Protein AF-A0A661CU39-F1 (afdb_monomer_lite)

Secondary structure (DSSP, 8-state):
-----TTSSHHHHHHHHHHHHHHHHHHHHHHHHHT-----TTTHHHHTSHHHHHHHHHHHHHHHHHHHHHHHHHHHHHHHHHHHHSS--SSTTHHHHHH--HHHHHHHHHTT---THHHHHHHHHHHTTSS---HHHHHHHHHHHHHHHHHHHHHHHHHHHHHHHHHHHHHHHHHHHHHHHTTHHHHH--S-HHHHHHHHHHHHHHHHHHHHHHHHHHHHHHHHHHHHHHHHHHHHHHHHHHHHHHHHHHHHHHT-

Structure (mmCIF, N/CA/C/O backbone):
data_AF-A0A661CU39-F1
#
_entry.id   AF-A0A661CU39-F1
#
loop_
_atom_site.group_PDB
_atom_site.id
_atom_site.type_symbol
_atom_site.label_atom_id
_atom_site.label_alt_id
_atom_site.label_comp_id
_atom_site.label_asym_id
_atom_site.label_entity_id
_atom_site.label_seq_id
_atom_site.pdbx_PDB_ins_code
_atom_site.Cartn_x
_atom_site.Cartn_y
_atom_site.Cartn_z
_atom_site.occupancy
_atom_site.B_iso_or_equiv
_atom_site.auth_seq_id
_atom_site.auth_comp_id
_atom_site.auth_asym_id
_atom_site.auth_atom_id
_atom_site.pdbx_PDB_model_num
ATOM 1 N N . MET A 1 1 ? -2.422 13.779 -34.537 1.00 33.47 1 MET A N 1
ATOM 2 C CA . MET A 1 1 ? -3.445 14.201 -33.539 1.00 33.47 1 MET A CA 1
ATOM 3 C C . MET A 1 1 ? -4.406 13.061 -33.118 1.00 33.47 1 MET A C 1
ATOM 5 O O . MET A 1 1 ? -5.585 13.301 -32.898 1.00 33.47 1 MET A O 1
ATOM 9 N N . ARG A 1 2 ? -3.918 11.813 -32.963 1.00 32.06 2 ARG A N 1
ATOM 10 C CA . ARG A 1 2 ? -4.679 10.636 -32.459 1.00 32.06 2 ARG A CA 1
ATOM 11 C C . ARG A 1 2 ? -4.130 10.081 -31.127 1.00 32.06 2 ARG A C 1
ATOM 13 O O . ARG A 1 2 ? -4.544 9.019 -30.683 1.00 32.06 2 ARG A O 1
ATOM 20 N N . LEU A 1 3 ? -3.222 10.813 -30.477 1.00 39.47 3 LEU A N 1
ATOM 21 C CA . LEU A 1 3 ? -2.467 10.381 -29.286 1.00 39.47 3 LEU A CA 1
ATOM 22 C C . LEU A 1 3 ? -3.167 10.679 -27.947 1.00 39.47 3 LEU A C 1
ATOM 24 O O . LEU A 1 3 ? -2.580 10.499 -26.888 1.00 39.47 3 LEU A O 1
ATOM 28 N N . LEU A 1 4 ? -4.421 11.132 -27.974 1.00 43.34 4 LEU A N 1
ATOM 29 C CA . LEU A 1 4 ? -5.193 11.502 -26.781 1.00 43.34 4 LEU A CA 1
ATOM 30 C C . LEU A 1 4 ? -6.319 10.509 -26.471 1.00 43.34 4 LEU A C 1
ATOM 32 O O . LEU A 1 4 ? -7.356 10.891 -25.941 1.00 43.34 4 LEU A O 1
ATOM 36 N N . ASN A 1 5 ? -6.131 9.220 -26.756 1.00 42.03 5 ASN A N 1
ATOM 37 C CA . ASN A 1 5 ? -6.978 8.209 -26.126 1.00 42.03 5 ASN A CA 1
ATOM 38 C C . ASN A 1 5 ? -6.422 7.924 -24.723 1.00 42.03 5 ASN A C 1
ATOM 40 O O . ASN A 1 5 ? -5.664 6.980 -24.510 1.00 42.03 5 ASN A O 1
ATOM 44 N N . GLY A 1 6 ? -6.803 8.770 -23.759 1.00 46.72 6 GLY A N 1
ATOM 45 C CA . GLY A 1 6 ? -6.399 8.746 -22.342 1.00 46.72 6 GLY A CA 1
ATOM 46 C C . GLY A 1 6 ? -6.819 7.505 -21.539 1.00 46.72 6 GLY A C 1
ATOM 47 O O . GLY A 1 6 ? -6.859 7.550 -20.318 1.00 46.72 6 GLY A O 1
ATOM 48 N N . ASN A 1 7 ? -7.123 6.392 -22.208 1.00 47.81 7 ASN A N 1
ATOM 49 C CA . ASN A 1 7 ? -7.563 5.131 -21.609 1.00 47.81 7 ASN A CA 1
ATOM 50 C C . ASN A 1 7 ? -6.479 4.038 -21.595 1.00 47.81 7 ASN A C 1
ATOM 52 O O . ASN A 1 7 ? -6.753 2.913 -21.174 1.00 47.81 7 ASN A O 1
ATOM 56 N N . ILE A 1 8 ? -5.263 4.332 -22.069 1.00 50.84 8 ILE A N 1
ATOM 57 C CA . ILE A 1 8 ? -4.201 3.322 -22.222 1.00 50.84 8 ILE A CA 1
ATOM 58 C C . ILE A 1 8 ? -3.403 3.123 -20.915 1.00 50.84 8 ILE A C 1
ATOM 60 O O . ILE A 1 8 ? -3.030 1.993 -20.614 1.00 50.84 8 ILE A O 1
ATOM 64 N N . SER A 1 9 ? -3.255 4.153 -20.068 1.00 55.50 9 SER A N 1
ATOM 65 C CA . SER A 1 9 ? -2.469 4.070 -18.814 1.00 55.50 9 SER A CA 1
ATOM 66 C C . SER A 1 9 ? -3.215 3.437 -17.625 1.00 55.50 9 SER A C 1
ATOM 68 O O . SER A 1 9 ? -2.613 2.812 -16.758 1.00 55.50 9 SER A O 1
ATOM 70 N N . ILE A 1 10 ? -4.549 3.534 -17.588 1.00 60.31 10 ILE A N 1
ATOM 71 C CA . ILE A 1 10 ? -5.349 3.074 -16.435 1.00 60.31 10 ILE A CA 1
ATOM 72 C C . ILE A 1 10 ? -5.398 1.538 -16.358 1.00 60.31 10 ILE A C 1
ATOM 74 O O . ILE A 1 10 ? -5.469 0.956 -15.278 1.00 60.31 10 ILE A O 1
ATOM 78 N N . ARG A 1 11 ? -5.337 0.860 -17.509 1.00 65.69 11 ARG A N 1
ATOM 79 C CA . ARG A 1 11 ? -5.483 -0.599 -17.621 1.00 65.69 11 ARG A CA 1
ATOM 80 C C . ARG A 1 11 ? -4.445 -1.390 -16.815 1.00 65.69 11 ARG A C 1
ATOM 82 O O . ARG A 1 11 ? -4.872 -2.225 -16.022 1.00 65.69 11 ARG A O 1
ATOM 89 N N . PRO A 1 12 ? -3.128 -1.155 -16.954 1.00 67.38 12 PRO A N 1
ATOM 90 C CA . PRO A 1 12 ? -2.134 -1.905 -16.191 1.00 67.38 12 PRO A CA 1
ATOM 91 C C . PRO A 1 12 ? -2.237 -1.685 -14.678 1.00 67.38 12 PRO A C 1
ATOM 93 O O . PRO A 1 12 ? -2.081 -2.639 -13.917 1.00 67.38 12 PRO A O 1
ATOM 96 N N . LEU A 1 13 ? -2.570 -0.464 -14.243 1.00 69.12 13 LEU A N 1
ATOM 97 C CA . LEU A 1 13 ? -2.786 -0.145 -12.831 1.00 69.12 13 LEU A CA 1
ATOM 98 C C . LEU A 1 13 ? -3.977 -0.927 -12.271 1.00 69.12 13 LEU A C 1
ATOM 100 O O . LEU A 1 13 ? -3.852 -1.617 -11.263 1.00 69.12 13 LEU A O 1
ATOM 104 N N . VAL A 1 14 ? -5.117 -0.868 -12.966 1.00 77.00 14 VAL A N 1
ATOM 105 C CA . VAL A 1 14 ? -6.330 -1.595 -12.578 1.00 77.00 14 VAL A CA 1
ATOM 106 C C . VAL A 1 14 ? -6.061 -3.095 -12.543 1.00 77.00 14 VAL A C 1
ATOM 108 O O . VAL A 1 14 ? -6.469 -3.756 -11.595 1.00 77.00 14 VAL A O 1
ATOM 111 N N . VAL A 1 15 ? -5.320 -3.638 -13.512 1.00 80.31 15 VAL A N 1
ATOM 112 C CA . VAL A 1 15 ? -4.937 -5.056 -13.515 1.00 80.31 15 VAL A CA 1
ATOM 113 C C . VAL A 1 15 ? -4.050 -5.394 -12.316 1.00 80.31 15 VAL A C 1
ATOM 115 O O . VAL A 1 15 ? -4.325 -6.380 -11.640 1.00 80.31 15 VAL A O 1
ATOM 118 N N . ALA A 1 16 ? -3.035 -4.584 -12.003 1.00 79.19 16 ALA A N 1
ATOM 119 C CA . ALA A 1 16 ? -2.165 -4.812 -10.849 1.00 79.19 16 ALA A CA 1
ATOM 120 C C . ALA A 1 16 ? -2.938 -4.755 -9.521 1.00 79.19 16 ALA A C 1
ATOM 122 O O . ALA A 1 16 ? -2.742 -5.605 -8.651 1.00 79.19 16 ALA A O 1
ATOM 123 N N . THR A 1 17 ? -3.854 -3.796 -9.373 1.00 82.06 17 THR A N 1
ATOM 124 C CA . THR A 1 17 ? -4.712 -3.674 -8.188 1.00 82.06 17 THR A CA 1
ATOM 125 C C . THR A 1 17 ? -5.702 -4.833 -8.084 1.00 82.06 17 THR A C 1
ATOM 127 O O . THR A 1 17 ? -5.830 -5.425 -7.015 1.00 82.06 17 THR A O 1
ATOM 130 N N . LEU A 1 18 ? -6.367 -5.215 -9.178 1.00 86.75 18 LEU A N 1
ATOM 131 C CA . LEU A 1 18 ? -7.280 -6.362 -9.199 1.00 86.75 18 LEU A CA 1
ATOM 132 C C . LEU A 1 18 ? -6.551 -7.669 -8.889 1.00 86.75 18 LEU A C 1
ATOM 134 O O . LEU A 1 18 ? -7.069 -8.498 -8.144 1.00 86.75 18 LEU A O 1
ATOM 138 N N . LEU A 1 19 ? -5.339 -7.843 -9.417 1.00 86.50 19 LEU A N 1
ATOM 139 C CA . LEU A 1 19 ? -4.514 -9.015 -9.149 1.00 86.50 19 LEU A CA 1
ATOM 140 C C . LEU A 1 19 ? -4.081 -9.046 -7.678 1.00 86.50 19 LEU A C 1
ATOM 142 O O . LEU A 1 19 ? -4.172 -10.096 -7.049 1.00 86.50 19 LEU A O 1
ATOM 146 N N . ALA A 1 20 ? -3.710 -7.901 -7.097 1.00 86.06 20 ALA A N 1
ATOM 147 C CA . ALA A 1 20 ? -3.441 -7.797 -5.663 1.00 86.06 20 ALA A CA 1
ATOM 148 C C . ALA A 1 20 ? -4.671 -8.162 -4.818 1.00 86.06 20 ALA A C 1
ATOM 150 O O . ALA A 1 20 ? -4.545 -8.949 -3.885 1.00 86.06 20 ALA A O 1
ATOM 151 N N . ILE A 1 21 ? -5.866 -7.682 -5.176 1.00 88.19 21 ILE A N 1
ATOM 152 C CA . ILE A 1 21 ? -7.120 -8.049 -4.497 1.00 88.19 21 ILE A CA 1
ATOM 153 C C . ILE A 1 21 ? -7.376 -9.556 -4.594 1.00 88.19 21 ILE A C 1
ATOM 155 O O . ILE A 1 21 ? -7.664 -10.200 -3.586 1.00 88.19 21 ILE A O 1
ATOM 159 N N . LEU A 1 22 ? -7.242 -10.136 -5.787 1.00 90.88 22 LEU A N 1
ATOM 160 C CA . LEU A 1 22 ? -7.485 -11.559 -6.021 1.00 90.88 22 LEU A CA 1
ATOM 161 C C . LEU A 1 22 ? -6.502 -12.433 -5.235 1.00 90.88 22 LEU A C 1
ATOM 163 O O . LEU A 1 22 ? -6.909 -13.427 -4.629 1.00 90.88 22 LEU A O 1
ATOM 167 N N . VAL A 1 23 ? -5.224 -12.048 -5.197 1.00 89.25 23 VAL A N 1
ATOM 168 C CA . VAL A 1 23 ? -4.195 -12.738 -4.410 1.00 89.25 23 VAL A CA 1
ATOM 169 C C . VAL A 1 23 ? -4.473 -12.608 -2.917 1.00 89.25 23 VAL A C 1
ATOM 171 O O . VAL A 1 23 ? -4.427 -13.621 -2.223 1.00 89.25 23 VAL A O 1
ATOM 174 N N . THR A 1 24 ? -4.853 -11.427 -2.424 1.00 88.62 24 THR A N 1
ATOM 175 C CA . THR A 1 24 ? -5.253 -11.241 -1.021 1.00 88.62 24 THR A CA 1
ATOM 176 C C . THR A 1 24 ? -6.444 -12.122 -0.650 1.00 88.62 24 THR A C 1
ATOM 178 O O . THR A 1 24 ? -6.407 -12.794 0.377 1.00 88.62 24 THR A O 1
ATOM 181 N N . LEU A 1 25 ? -7.483 -12.173 -1.490 1.00 87.94 25 LEU A N 1
ATOM 182 C CA . LEU A 1 25 ? -8.657 -13.019 -1.256 1.00 87.94 25 LEU A CA 1
ATOM 183 C C . LEU A 1 25 ? -8.295 -14.507 -1.264 1.00 87.94 25 LEU A C 1
ATOM 185 O O . LEU A 1 25 ? -8.735 -15.256 -0.393 1.00 87.94 25 LEU A O 1
ATOM 189 N N . SER A 1 26 ? -7.459 -14.927 -2.214 1.00 86.06 26 SER A N 1
ATOM 190 C CA . SER A 1 26 ? -6.976 -16.308 -2.300 1.00 86.06 26 SER A CA 1
ATOM 191 C C . SER A 1 26 ? -6.155 -16.681 -1.066 1.00 86.06 26 SER A C 1
ATOM 193 O O . SER A 1 26 ? -6.355 -17.749 -0.495 1.00 86.06 26 SER A O 1
ATOM 195 N N . PHE A 1 27 ? -5.277 -15.783 -0.614 1.00 85.12 27 PHE A N 1
ATOM 196 C CA . PHE A 1 27 ? -4.454 -15.959 0.580 1.00 85.12 27 PHE A CA 1
ATOM 197 C C . PHE A 1 27 ? -5.306 -16.037 1.853 1.00 85.12 27 PHE A C 1
ATOM 199 O O . PHE A 1 27 ? -5.099 -16.926 2.675 1.00 85.12 27 PHE A O 1
ATOM 206 N N . TYR A 1 28 ? -6.320 -15.178 1.981 1.00 83.25 28 TYR A N 1
ATOM 207 C CA . TYR A 1 28 ? -7.265 -15.203 3.098 1.00 83.25 28 TYR A CA 1
ATOM 208 C C . TYR A 1 28 ? -8.063 -16.518 3.157 1.00 83.25 28 TYR A C 1
ATOM 210 O O . TYR A 1 28 ? -8.164 -17.139 4.215 1.00 83.25 28 TYR A O 1
ATOM 218 N N . GLN A 1 29 ? -8.570 -17.002 2.017 1.00 84.69 29 GLN A N 1
ATOM 219 C CA . GLN A 1 29 ? -9.268 -18.292 1.948 1.00 84.69 29 GLN A CA 1
ATOM 220 C C . GLN A 1 29 ? -8.345 -19.476 2.250 1.00 84.69 29 GLN A C 1
ATOM 222 O O . GLN A 1 29 ? -8.766 -20.433 2.899 1.00 84.69 29 GLN A O 1
ATOM 227 N N . LEU A 1 30 ? -7.096 -19.422 1.779 1.00 82.56 30 LEU A N 1
ATOM 228 C CA . LEU A 1 30 ? -6.089 -20.448 2.035 1.00 82.56 30 LEU A CA 1
ATOM 229 C C . LEU A 1 30 ? -5.808 -20.557 3.537 1.00 82.56 30 LEU A C 1
ATOM 231 O O . LEU A 1 30 ? -5.888 -21.643 4.103 1.00 82.56 30 LEU A O 1
ATOM 235 N N . ILE A 1 31 ? -5.562 -19.421 4.187 1.00 77.38 31 ILE A N 1
ATOM 236 C CA . ILE A 1 31 ? -5.360 -19.342 5.633 1.00 77.38 31 ILE A CA 1
ATOM 237 C C . ILE A 1 31 ? -6.551 -19.942 6.388 1.00 77.38 31 ILE A C 1
ATOM 239 O O . ILE A 1 31 ? -6.355 -20.786 7.263 1.00 77.38 31 ILE A O 1
ATOM 243 N N . GLY A 1 32 ? -7.778 -19.555 6.020 1.00 74.44 32 GLY A N 1
ATOM 244 C CA . GLY A 1 32 ? -8.989 -20.058 6.668 1.00 74.44 32 GLY A CA 1
ATOM 245 C C . GLY A 1 32 ? -9.194 -21.566 6.486 1.00 74.44 32 GLY A C 1
ATOM 246 O O . GLY A 1 32 ? -9.614 -22.244 7.420 1.00 74.44 32 GLY A O 1
ATOM 247 N N . ARG A 1 33 ? -8.865 -22.112 5.307 1.00 76.06 33 ARG A N 1
ATOM 248 C CA . ARG A 1 33 ? -9.048 -23.540 4.989 1.00 76.06 33 ARG A CA 1
ATOM 249 C C . ARG A 1 33 ? -8.032 -24.460 5.648 1.00 76.06 33 ARG A C 1
ATOM 251 O O . ARG A 1 33 ? -8.396 -25.568 6.020 1.00 76.06 33 ARG A O 1
ATOM 258 N N . TYR A 1 34 ? -6.774 -24.042 5.749 1.00 71.94 34 TYR A N 1
ATOM 259 C CA . TYR A 1 34 ? -5.717 -24.920 6.255 1.00 71.94 34 TYR A CA 1
ATOM 260 C C . TYR A 1 34 ? -5.562 -24.885 7.771 1.00 71.94 34 TYR A C 1
ATOM 262 O O . TYR A 1 34 ? -4.692 -25.579 8.284 1.00 71.94 34 TYR A O 1
ATOM 270 N N . HIS A 1 35 ? -6.367 -24.083 8.482 1.00 62.44 35 HIS A N 1
ATOM 271 C CA . HIS A 1 35 ? -6.263 -23.921 9.936 1.00 62.44 35 HIS A CA 1
ATOM 272 C C . HIS A 1 35 ? -4.811 -23.673 10.402 1.00 62.44 35 HIS A C 1
ATOM 274 O O . HIS A 1 35 ? -4.461 -23.918 11.547 1.00 62.44 35 HIS A O 1
ATOM 280 N N . LEU A 1 36 ? -3.965 -23.124 9.511 1.00 58.88 36 LEU A N 1
ATOM 281 C CA . LEU A 1 36 ? -2.592 -22.685 9.806 1.00 58.88 36 LEU A CA 1
ATOM 282 C C . LEU A 1 36 ? -2.584 -21.532 10.818 1.00 58.88 36 LEU A C 1
ATOM 284 O O . LEU A 1 36 ? -1.536 -21.127 11.310 1.00 58.88 36 LEU A O 1
ATOM 288 N N . TRP A 1 37 ? -3.772 -21.006 11.102 1.00 56.06 37 TRP A N 1
ATOM 289 C CA . TRP A 1 37 ? -4.077 -20.092 12.173 1.00 56.06 37 TRP A CA 1
ATOM 290 C C . TRP A 1 37 ? -4.497 -20.882 13.417 1.00 56.06 37 TRP A C 1
ATOM 292 O O . TRP A 1 37 ? -5.665 -20.865 13.786 1.00 56.06 37 TRP A O 1
ATOM 302 N N . GLU A 1 38 ? -3.571 -21.578 14.077 1.00 55.91 38 GLU A N 1
ATOM 303 C CA . GLU A 1 38 ? -3.742 -21.762 15.521 1.00 55.91 38 GLU A CA 1
ATOM 304 C C . GLU A 1 38 ? -3.504 -20.377 16.130 1.00 55.91 38 GLU A C 1
ATOM 306 O O . GLU A 1 38 ? -2.386 -19.854 16.034 1.00 55.91 38 GLU A O 1
ATOM 311 N N . PRO A 1 39 ? -4.548 -19.704 16.646 1.00 52.88 39 PRO A N 1
ATOM 312 C CA . PRO A 1 39 ? -4.418 -18.342 17.118 1.00 52.88 39 PRO A CA 1
ATOM 313 C C . PRO A 1 39 ? -3.474 -18.337 18.315 1.00 52.88 39 PRO A C 1
ATOM 315 O O . PRO A 1 39 ? -3.833 -18.696 19.435 1.00 52.88 39 PRO A O 1
ATOM 318 N N . SER A 1 40 ? -2.228 -17.933 18.082 1.00 59.19 40 SER A N 1
ATOM 319 C CA . SER A 1 40 ? -1.355 -17.606 19.196 1.00 59.19 40 SER A CA 1
ATOM 320 C C . SER A 1 40 ? -1.981 -16.422 19.957 1.00 59.19 40 SER A C 1
ATOM 322 O O . SER A 1 40 ? -2.500 -15.483 19.335 1.00 59.19 40 SER A O 1
ATOM 324 N N . PRO A 1 41 ? -1.930 -16.439 21.299 1.00 57.22 41 PRO A N 1
ATOM 325 C CA . PRO A 1 41 ? -2.712 -15.552 22.155 1.00 57.22 41 PRO A CA 1
ATOM 326 C C . PRO A 1 41 ? -2.550 -14.032 21.943 1.00 57.22 41 PRO A C 1
ATOM 328 O O . PRO A 1 41 ? -3.470 -13.320 22.342 1.00 57.22 41 PRO A O 1
ATOM 331 N N . PRO A 1 42 ? -1.491 -13.463 21.313 1.00 60.66 42 PRO A N 1
ATOM 332 C CA . PRO A 1 42 ? -1.502 -12.026 21.042 1.00 60.66 42 PRO A CA 1
ATOM 333 C C . PRO A 1 42 ? -2.320 -11.622 19.806 1.00 60.66 42 PRO A C 1
ATOM 335 O O . PRO A 1 42 ? -2.771 -10.483 19.760 1.00 60.66 42 PRO A O 1
ATOM 338 N N . PHE A 1 43 ? -2.528 -12.494 18.810 1.00 67.12 43 PHE A N 1
ATOM 339 C CA . PHE A 1 43 ? -3.159 -12.107 17.533 1.00 67.12 43 PHE A CA 1
ATOM 340 C C . PHE A 1 43 ? -4.667 -12.367 17.474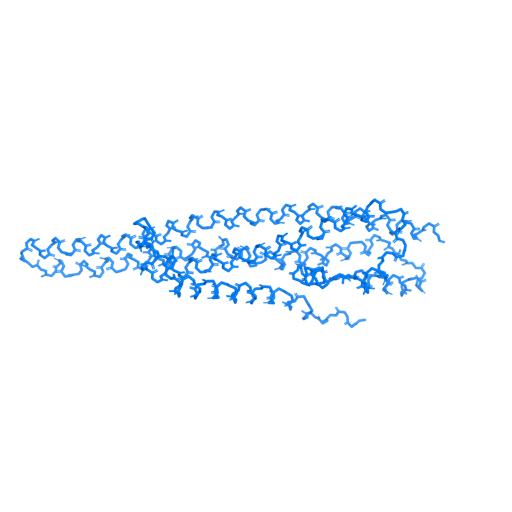 1.00 67.12 43 PHE A C 1
ATOM 342 O O . PHE A 1 43 ? -5.369 -11.710 16.703 1.00 67.12 43 PHE A O 1
ATOM 349 N N . ASP A 1 44 ? -5.169 -13.277 18.309 1.00 71.75 44 ASP A N 1
ATOM 350 C CA . ASP A 1 44 ? -6.586 -13.659 18.340 1.00 71.75 44 ASP A CA 1
ATOM 351 C C . ASP A 1 44 ? -7.498 -12.479 18.702 1.00 71.75 44 ASP A C 1
ATOM 353 O O . ASP A 1 44 ? -8.503 -12.201 18.046 1.00 71.75 44 ASP A O 1
ATOM 357 N N . ARG A 1 45 ? -7.061 -11.690 19.693 1.00 74.62 45 ARG A N 1
ATOM 358 C CA . ARG A 1 45 ? -7.747 -10.472 20.142 1.00 74.62 45 ARG A CA 1
ATOM 359 C C . ARG A 1 45 ? -8.013 -9.516 18.986 1.00 74.62 45 ARG A C 1
ATOM 361 O O . ARG A 1 45 ? -9.119 -9.006 18.846 1.00 74.62 45 ARG A O 1
ATOM 368 N N . TYR A 1 46 ? -7.022 -9.318 18.129 1.00 75.88 46 TYR A N 1
ATOM 369 C CA . TYR A 1 46 ? -7.117 -8.363 17.041 1.00 75.88 46 TYR A CA 1
ATOM 370 C C . TYR A 1 46 ? -7.978 -8.863 15.883 1.00 75.88 46 TYR A C 1
ATOM 372 O O . TYR A 1 46 ? -8.723 -8.086 15.302 1.00 75.88 46 TYR A O 1
ATOM 380 N N . LEU A 1 47 ? -7.908 -10.147 15.543 1.00 72.50 47 LEU A N 1
ATOM 381 C CA . LEU A 1 47 ? -8.597 -10.685 14.364 1.00 72.50 47 LEU A CA 1
ATOM 382 C C . LEU A 1 47 ? -10.019 -11.162 14.638 1.00 72.50 47 LEU A C 1
ATOM 384 O O . LEU A 1 47 ? -10.767 -11.410 13.697 1.00 72.50 47 LEU A O 1
ATOM 388 N N . SER A 1 48 ? -10.418 -11.207 15.907 1.00 75.81 48 SER A N 1
ATOM 389 C CA . SER A 1 48 ? -11.814 -11.395 16.299 1.00 75.81 48 SER A CA 1
ATOM 390 C C . SER A 1 48 ? -12.724 -10.239 15.852 1.00 75.81 48 SER A C 1
ATOM 392 O O . SER A 1 48 ? -13.923 -10.429 15.657 1.00 75.81 48 SER A O 1
ATOM 394 N N . THR A 1 49 ? -12.166 -9.036 15.656 1.00 83.06 49 THR A N 1
ATOM 395 C CA . THR A 1 49 ? -12.942 -7.839 15.309 1.00 83.06 49 T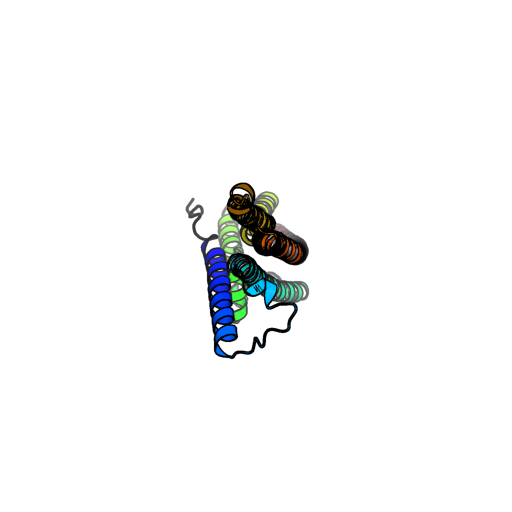HR A CA 1
ATOM 396 C C . THR A 1 49 ? -13.013 -7.653 13.787 1.00 83.06 49 THR A C 1
ATOM 398 O O . THR A 1 49 ? -11.968 -7.520 13.140 1.00 83.06 49 THR A O 1
ATOM 401 N N . PRO A 1 50 ? -14.214 -7.531 13.184 1.00 86.44 50 PRO A N 1
ATOM 402 C CA . PRO A 1 50 ? -14.367 -7.414 11.728 1.00 86.44 50 PRO A CA 1
ATOM 403 C C . PRO A 1 50 ? -13.661 -6.179 11.147 1.00 86.44 50 PRO A C 1
ATOM 405 O O . PRO A 1 50 ? -13.137 -6.220 10.035 1.00 86.44 50 PRO A O 1
ATOM 408 N N . LEU A 1 51 ? -13.592 -5.090 11.916 1.00 87.06 51 LEU A N 1
ATOM 409 C CA . LEU A 1 51 ? -12.937 -3.843 11.518 1.00 87.06 51 LEU A CA 1
ATOM 410 C C . LEU A 1 51 ? -11.408 -4.004 11.437 1.00 87.06 51 LEU A C 1
ATOM 412 O O . LEU A 1 51 ? -10.792 -3.584 10.459 1.00 87.06 51 LEU A O 1
ATOM 416 N N . CYS A 1 52 ? -10.795 -4.696 12.401 1.00 87.38 52 CYS A N 1
ATOM 417 C CA . CYS A 1 52 ? -9.373 -5.044 12.348 1.00 87.38 52 CYS A CA 1
ATOM 418 C C . CYS A 1 52 ? -9.053 -5.962 11.163 1.00 87.38 52 CYS A C 1
ATOM 420 O O . CYS A 1 52 ? -8.063 -5.736 10.468 1.00 87.38 52 CYS A O 1
ATOM 422 N N . VAL A 1 53 ? -9.904 -6.960 10.891 1.00 88.50 53 VAL A N 1
ATOM 423 C CA . VAL A 1 53 ? -9.758 -7.839 9.718 1.00 88.50 53 VAL A CA 1
ATOM 424 C C . VAL A 1 53 ? -9.820 -7.027 8.427 1.00 88.50 53 VAL A C 1
ATOM 426 O O . VAL A 1 53 ? -8.994 -7.227 7.540 1.00 88.50 53 VAL A O 1
ATOM 429 N N . PHE A 1 54 ? -10.744 -6.070 8.327 1.00 90.62 54 PHE A N 1
ATOM 430 C CA . PHE A 1 54 ? -10.833 -5.177 7.173 1.00 90.62 54 PHE A CA 1
ATOM 431 C C . PHE A 1 54 ? -9.559 -4.337 6.984 1.00 90.62 54 PHE A C 1
ATOM 433 O O . PHE A 1 54 ? -9.009 -4.304 5.882 1.00 90.62 54 PHE A O 1
ATOM 440 N N . ILE A 1 55 ? -9.051 -3.711 8.052 1.00 91.38 55 ILE A N 1
ATOM 441 C CA . ILE A 1 55 ? -7.797 -2.936 8.022 1.00 91.38 55 ILE A CA 1
ATOM 442 C C . ILE A 1 55 ? -6.626 -3.831 7.584 1.00 91.38 55 ILE A C 1
ATOM 444 O O . ILE A 1 55 ? -5.815 -3.437 6.742 1.00 91.38 55 ILE A O 1
ATOM 448 N N . PHE A 1 56 ? -6.556 -5.057 8.103 1.00 90.88 56 PHE A N 1
ATOM 449 C CA . PHE A 1 56 ? -5.519 -6.023 7.754 1.00 90.88 56 PHE A CA 1
ATOM 450 C C . PHE A 1 56 ? -5.610 -6.493 6.293 1.00 90.88 56 PHE A C 1
ATOM 452 O O . PHE A 1 56 ? -4.595 -6.580 5.603 1.00 90.88 56 PHE A O 1
ATOM 459 N N . LEU A 1 57 ? -6.817 -6.745 5.780 1.00 90.75 57 LEU A N 1
ATOM 460 C CA . LEU A 1 57 ? -7.037 -7.088 4.373 1.00 90.75 57 LEU A CA 1
ATOM 461 C C . LEU A 1 57 ? -6.647 -5.934 3.446 1.00 90.75 57 LEU A C 1
ATOM 463 O O . LEU A 1 57 ? -5.975 -6.162 2.440 1.00 90.75 57 LEU A O 1
ATOM 467 N N . ALA A 1 58 ? -7.014 -4.700 3.797 1.00 91.81 58 ALA A N 1
ATOM 468 C CA . ALA A 1 58 ? -6.599 -3.513 3.055 1.00 91.81 58 ALA A CA 1
ATOM 469 C C . ALA A 1 58 ? -5.067 -3.397 3.017 1.00 91.81 58 ALA A C 1
ATOM 471 O O . ALA A 1 58 ? -4.486 -3.178 1.952 1.00 91.81 58 ALA A O 1
ATOM 472 N N . PHE A 1 59 ? -4.401 -3.634 4.150 1.00 94.62 59 PHE A N 1
ATOM 473 C CA . PHE A 1 59 ? -2.944 -3.712 4.210 1.00 94.62 59 PHE A CA 1
ATOM 474 C C . PHE A 1 59 ? -2.374 -4.813 3.305 1.00 94.62 59 PHE A C 1
ATOM 476 O O . PHE A 1 59 ? -1.431 -4.543 2.567 1.00 94.62 59 PHE A O 1
ATOM 483 N N . LEU A 1 60 ? -2.943 -6.023 3.293 1.00 93.06 60 LEU A N 1
ATOM 484 C CA . LEU A 1 60 ? -2.470 -7.106 2.422 1.00 93.06 60 LEU A CA 1
ATOM 485 C C . LEU A 1 60 ? -2.591 -6.760 0.933 1.00 93.06 60 LEU A C 1
ATOM 487 O O . LEU A 1 60 ? -1.673 -7.046 0.167 1.00 93.06 60 LEU A O 1
ATOM 491 N N . VAL A 1 61 ? -3.677 -6.101 0.515 1.00 92.38 61 VAL A N 1
ATOM 492 C CA . VAL A 1 61 ? -3.806 -5.605 -0.868 1.00 92.38 61 VAL A CA 1
ATOM 493 C C . VAL A 1 61 ? -2.666 -4.641 -1.203 1.00 92.38 61 VAL A C 1
ATOM 495 O O . VAL A 1 61 ? -2.024 -4.791 -2.244 1.00 92.38 61 VAL A O 1
ATOM 498 N N . LEU A 1 62 ? -2.365 -3.691 -0.314 1.00 93.88 62 LEU A N 1
ATOM 499 C CA . LEU A 1 62 ? -1.254 -2.750 -0.497 1.00 93.88 62 LEU A CA 1
ATOM 500 C C . LEU A 1 62 ? 0.108 -3.457 -0.493 1.00 93.88 62 LEU A C 1
ATOM 502 O O . LEU A 1 62 ? 0.977 -3.116 -1.294 1.00 93.88 62 LEU A O 1
ATOM 506 N N . PHE A 1 63 ? 0.281 -4.467 0.359 1.00 94.00 63 PHE A N 1
ATOM 507 C CA . PHE A 1 63 ? 1.490 -5.280 0.450 1.00 94.00 63 PHE A CA 1
ATOM 508 C C . PHE A 1 63 ? 1.769 -6.036 -0.852 1.00 94.00 63 PHE A C 1
ATOM 510 O O . PHE A 1 63 ? 2.875 -5.963 -1.390 1.00 94.00 63 PHE A O 1
ATOM 517 N N . PHE A 1 64 ? 0.772 -6.738 -1.397 1.00 91.31 64 PHE A N 1
ATOM 518 C CA . PHE A 1 64 ? 0.936 -7.456 -2.662 1.00 91.31 64 PHE A CA 1
ATOM 519 C C . PHE A 1 64 ? 1.098 -6.499 -3.840 1.00 91.31 64 PHE A C 1
ATOM 521 O O . PHE A 1 64 ? 1.923 -6.752 -4.717 1.00 91.31 64 PHE A O 1
ATOM 528 N N . TYR A 1 65 ? 0.389 -5.369 -3.835 1.00 90.50 65 TYR A N 1
ATOM 529 C CA . TYR A 1 65 ? 0.606 -4.314 -4.820 1.00 90.50 65 TYR A CA 1
ATOM 530 C C . TYR A 1 65 ? 2.059 -3.811 -4.795 1.00 90.50 65 TYR A C 1
ATOM 532 O O . TYR A 1 65 ? 2.714 -3.754 -5.839 1.00 90.50 65 TYR A O 1
ATOM 540 N N . PHE A 1 66 ? 2.596 -3.525 -3.604 1.00 92.12 66 PHE A N 1
ATOM 541 C CA . PHE A 1 66 ? 4.007 -3.193 -3.415 1.00 92.12 66 PHE A CA 1
ATOM 542 C C . PHE A 1 66 ? 4.919 -4.297 -3.957 1.00 92.12 66 PHE A C 1
ATOM 544 O O . PHE A 1 66 ? 5.863 -3.992 -4.683 1.00 92.12 66 PHE A O 1
ATOM 551 N N . LEU A 1 67 ? 4.639 -5.567 -3.654 1.00 90.62 67 LEU A N 1
ATOM 552 C CA . LEU A 1 67 ? 5.457 -6.691 -4.104 1.00 90.62 67 LEU A CA 1
ATOM 553 C C . LEU A 1 67 ? 5.511 -6.768 -5.635 1.00 90.62 67 LEU A C 1
ATOM 555 O O . LEU A 1 67 ? 6.596 -6.915 -6.201 1.00 90.62 67 LEU A O 1
ATOM 559 N N . PHE A 1 68 ? 4.370 -6.608 -6.312 1.00 87.31 68 PHE A N 1
ATOM 560 C CA . PHE A 1 68 ? 4.323 -6.588 -7.774 1.00 87.31 68 PHE A CA 1
ATOM 561 C C . PHE A 1 68 ? 5.118 -5.422 -8.355 1.00 87.31 68 PHE A C 1
ATOM 563 O O . PHE A 1 68 ? 5.935 -5.636 -9.251 1.00 87.31 68 PHE A O 1
ATOM 570 N N . GLN A 1 69 ? 4.952 -4.215 -7.809 1.00 87.06 69 GLN A N 1
ATOM 571 C CA . GLN A 1 69 ? 5.714 -3.043 -8.244 1.00 87.06 69 GLN A CA 1
ATOM 572 C C . GLN A 1 69 ? 7.217 -3.219 -7.996 1.00 87.06 69 GLN A C 1
ATOM 574 O O . GLN A 1 69 ? 8.043 -2.930 -8.862 1.00 87.06 69 GLN A O 1
ATOM 579 N N . TRP A 1 70 ? 7.596 -3.753 -6.837 1.00 89.12 70 TRP A N 1
ATOM 580 C CA . TRP A 1 70 ? 8.986 -3.993 -6.474 1.00 89.12 70 TRP A CA 1
ATOM 581 C C . TRP A 1 70 ? 9.660 -5.001 -7.408 1.00 89.12 70 TRP A C 1
ATOM 583 O O . TRP A 1 70 ? 10.759 -4.735 -7.906 1.00 89.12 70 TRP A O 1
ATOM 593 N N . VAL A 1 71 ? 9.002 -6.136 -7.669 1.00 87.50 71 VAL A N 1
ATOM 594 C CA . VAL A 1 71 ? 9.487 -7.175 -8.591 1.00 87.50 71 VAL A CA 1
ATOM 595 C C . VAL A 1 71 ? 9.592 -6.624 -10.008 1.00 87.50 71 VAL A C 1
ATOM 597 O O . VAL A 1 71 ? 10.628 -6.808 -10.650 1.00 87.50 71 VAL A O 1
ATOM 600 N N . ALA A 1 72 ? 8.581 -5.890 -10.474 1.00 83.56 72 ALA A N 1
ATOM 601 C CA . ALA A 1 72 ? 8.619 -5.269 -11.789 1.00 83.56 72 ALA A CA 1
ATOM 602 C C . ALA A 1 72 ? 9.821 -4.319 -11.925 1.00 83.56 72 ALA A C 1
ATOM 604 O O . ALA A 1 72 ? 10.597 -4.427 -12.871 1.00 83.56 72 ALA A O 1
ATOM 605 N N . LEU A 1 73 ? 10.071 -3.477 -10.919 1.00 84.00 73 LEU A N 1
ATOM 606 C CA . LEU A 1 73 ? 11.236 -2.591 -10.897 1.00 84.00 73 LEU A CA 1
ATOM 607 C C . LEU A 1 73 ? 12.570 -3.339 -10.802 1.00 84.00 73 LEU A C 1
ATOM 609 O O . LEU A 1 73 ? 13.565 -2.857 -11.332 1.00 84.00 73 LEU A O 1
ATOM 613 N N . GLN A 1 74 ? 12.638 -4.480 -10.101 1.00 85.31 74 GLN A N 1
ATOM 614 C CA . GLN A 1 74 ? 13.855 -5.313 -10.052 1.00 85.31 74 GLN A CA 1
ATOM 615 C C . GLN A 1 74 ? 14.214 -5.846 -11.430 1.00 85.31 74 GLN A C 1
ATOM 617 O O . GLN A 1 74 ? 15.382 -5.829 -11.809 1.00 85.31 74 GLN A O 1
ATOM 622 N N . ILE A 1 75 ? 13.207 -6.312 -12.164 1.00 81.38 75 ILE A N 1
ATOM 623 C CA . ILE A 1 75 ? 13.388 -6.778 -13.529 1.00 81.38 75 ILE A CA 1
ATOM 624 C C . ILE A 1 75 ? 13.912 -5.607 -14.358 1.00 81.38 75 ILE A C 1
ATOM 626 O O . ILE A 1 75 ? 15.006 -5.692 -14.896 1.00 81.38 75 ILE A O 1
ATOM 630 N N . VAL A 1 76 ? 13.233 -4.464 -14.370 1.00 77.62 76 VAL A N 1
ATOM 631 C CA . VAL A 1 76 ? 13.641 -3.360 -15.247 1.00 77.62 76 VAL A CA 1
ATOM 632 C C . VAL A 1 76 ? 15.032 -2.787 -14.926 1.00 77.62 76 VAL A C 1
ATOM 634 O O . VAL A 1 76 ? 15.781 -2.489 -15.853 1.00 77.62 76 VAL A O 1
ATOM 637 N N . ASP A 1 77 ? 15.416 -2.686 -13.649 1.00 81.31 77 ASP A N 1
ATOM 638 C CA . ASP A 1 77 ? 16.758 -2.227 -13.242 1.00 81.31 77 ASP A CA 1
ATOM 639 C C . ASP A 1 77 ? 17.869 -3.134 -13.799 1.00 81.31 77 ASP A C 1
ATOM 641 O O . ASP A 1 77 ? 18.841 -2.646 -14.374 1.00 81.31 77 ASP A O 1
ATOM 645 N N . LYS A 1 78 ? 17.699 -4.462 -13.707 1.00 80.38 78 LYS A N 1
ATOM 646 C CA . LYS A 1 78 ? 18.671 -5.429 -14.248 1.00 80.38 78 LYS A CA 1
ATOM 647 C C . LYS A 1 78 ? 18.838 -5.287 -15.757 1.00 80.38 78 LYS A C 1
ATOM 649 O O . LYS A 1 78 ? 19.964 -5.236 -16.242 1.00 80.38 78 LYS A O 1
ATOM 654 N N . TYR A 1 79 ? 17.727 -5.165 -16.479 1.00 72.00 79 TYR A N 1
ATOM 655 C CA . TYR A 1 79 ? 17.767 -5.033 -17.934 1.00 72.00 79 TYR A CA 1
ATOM 656 C C . TYR A 1 79 ? 18.419 -3.712 -18.369 1.00 72.00 79 TYR A C 1
ATOM 658 O O . TYR A 1 79 ? 19.181 -3.700 -19.328 1.00 72.00 79 TYR A O 1
ATOM 666 N N . LEU A 1 80 ? 18.191 -2.602 -17.659 1.00 69.75 80 LEU A N 1
ATOM 667 C CA . LEU A 1 80 ? 18.847 -1.326 -17.979 1.00 69.75 80 LEU A CA 1
ATOM 668 C C . LEU A 1 80 ? 20.359 -1.352 -17.717 1.00 69.75 80 LEU A C 1
ATOM 670 O O . LEU A 1 80 ? 21.122 -0.752 -18.473 1.00 69.75 80 LEU A O 1
ATOM 674 N N . LEU A 1 81 ? 20.807 -2.066 -16.680 1.00 71.94 81 LEU A N 1
ATOM 675 C CA . LEU A 1 81 ? 22.235 -2.255 -16.407 1.00 71.94 81 LEU A CA 1
ATOM 676 C C . 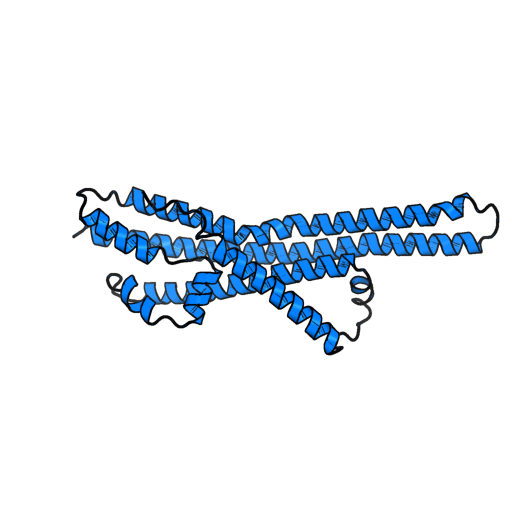LEU A 1 81 ? 22.929 -3.062 -17.512 1.00 71.94 81 LEU A C 1
ATOM 678 O O . LEU A 1 81 ? 24.021 -2.687 -17.932 1.00 71.94 81 LEU A O 1
ATOM 682 N N . GLU A 1 82 ? 22.288 -4.119 -18.016 1.00 72.81 82 GLU A N 1
ATOM 683 C CA . GLU A 1 82 ? 22.788 -4.890 -19.165 1.00 72.81 82 GLU A CA 1
ATOM 684 C C . GLU A 1 82 ? 22.863 -4.042 -20.446 1.00 72.81 82 GLU A C 1
ATOM 686 O O . GLU A 1 82 ? 23.789 -4.188 -21.240 1.00 72.81 82 GLU A O 1
ATOM 691 N N . GLN A 1 83 ? 21.939 -3.096 -20.638 1.00 65.38 83 GLN A N 1
ATOM 692 C CA . GLN A 1 83 ? 21.985 -2.192 -21.792 1.00 65.38 83 GLN A CA 1
ATOM 693 C C . GLN A 1 83 ? 23.119 -1.169 -21.705 1.00 65.38 83 GLN A C 1
ATOM 695 O O . GLN A 1 83 ? 23.726 -0.848 -22.723 1.00 65.38 83 GLN A O 1
ATOM 700 N N . MET A 1 84 ? 23.445 -0.667 -20.510 1.00 64.81 84 MET A N 1
ATOM 701 C CA . MET A 1 84 ? 24.564 0.269 -20.344 1.00 64.81 84 MET A CA 1
ATOM 702 C C . MET A 1 84 ? 25.934 -0.370 -20.603 1.00 64.81 84 MET A C 1
ATOM 704 O O . MET A 1 84 ? 26.887 0.350 -20.903 1.00 64.81 84 MET A O 1
ATOM 708 N N . THR A 1 85 ? 26.052 -1.693 -20.480 1.00 66.88 85 THR A N 1
ATOM 709 C CA . THR A 1 85 ? 27.293 -2.425 -20.768 1.00 66.88 85 THR A CA 1
ATOM 710 C C . THR A 1 85 ? 27.387 -2.884 -22.228 1.00 66.88 85 THR A C 1
ATOM 712 O O . THR A 1 85 ? 28.492 -3.142 -22.709 1.00 66.88 85 THR A O 1
ATOM 715 N N . ALA A 1 86 ? 26.270 -2.935 -22.964 1.00 63.06 86 ALA A N 1
ATOM 716 C CA . ALA A 1 86 ? 26.241 -3.277 -24.384 1.00 63.06 86 ALA A CA 1
ATOM 717 C C . ALA A 1 86 ? 26.685 -2.095 -25.274 1.00 63.06 86 ALA A C 1
ATOM 719 O O . ALA A 1 86 ? 26.242 -0.959 -25.132 1.00 63.06 86 ALA A O 1
ATOM 720 N N . LYS A 1 87 ? 27.587 -2.366 -26.225 1.00 54.03 87 LYS A N 1
ATOM 721 C CA . LYS A 1 87 ? 28.386 -1.352 -26.944 1.00 54.03 87 LYS A CA 1
ATOM 722 C C . LYS A 1 87 ? 27.677 -0.652 -28.123 1.00 54.03 87 LYS A C 1
ATOM 724 O O . LYS A 1 87 ? 28.284 0.216 -28.739 1.00 54.03 87 LYS A O 1
ATOM 729 N N . SER A 1 88 ? 26.436 -1.004 -28.469 1.00 53.47 88 SER A N 1
ATOM 730 C CA . SER A 1 88 ? 25.746 -0.458 -29.654 1.00 53.47 88 SER A CA 1
ATOM 731 C C . SER A 1 88 ? 24.266 -0.220 -29.372 1.00 53.47 88 SER A C 1
ATOM 733 O O . SER A 1 88 ? 23.502 -1.170 -29.339 1.00 53.47 88 SER A O 1
ATOM 735 N N . THR A 1 89 ? 23.868 1.036 -29.157 1.00 52.81 89 THR A N 1
ATOM 736 C CA . THR A 1 89 ? 22.509 1.467 -28.772 1.00 52.81 89 THR A CA 1
ATOM 737 C C . THR A 1 89 ? 21.503 1.548 -29.928 1.00 52.81 89 THR A C 1
ATOM 739 O O . THR A 1 89 ? 20.321 1.766 -29.675 1.00 52.81 89 THR A O 1
ATOM 742 N N . ALA A 1 90 ? 21.938 1.385 -31.182 1.00 48.28 90 ALA A N 1
ATOM 743 C CA . ALA A 1 90 ? 21.124 1.710 -32.360 1.00 48.28 90 ALA A CA 1
ATOM 744 C C . ALA A 1 90 ? 20.136 0.604 -32.794 1.00 48.28 90 ALA A C 1
ATOM 746 O O . ALA A 1 90 ? 19.043 0.925 -33.245 1.00 48.28 90 ALA A O 1
ATOM 747 N N . ASP A 1 91 ? 20.451 -0.679 -32.580 1.00 45.00 91 ASP A N 1
ATOM 748 C CA . ASP A 1 91 ? 19.561 -1.807 -32.939 1.00 45.00 91 ASP A CA 1
ATOM 749 C C . ASP A 1 91 ? 18.650 -2.266 -31.779 1.00 45.00 91 ASP A C 1
ATOM 751 O O . ASP A 1 91 ? 17.873 -3.218 -31.890 1.00 45.00 91 ASP A O 1
ATOM 755 N N . LEU A 1 92 ? 18.731 -1.585 -30.631 1.00 51.09 92 LEU A N 1
ATOM 756 C CA . LEU A 1 92 ? 18.313 -2.136 -29.340 1.00 51.09 92 LEU A CA 1
ATOM 757 C C . LEU A 1 92 ? 16.798 -2.204 -29.104 1.00 51.09 92 LEU A C 1
ATOM 759 O O . LEU A 1 92 ? 16.347 -3.041 -28.327 1.00 51.09 92 LEU A O 1
ATOM 763 N N . GLY A 1 93 ? 16.008 -1.325 -29.722 1.00 48.84 93 GLY A N 1
ATOM 764 C CA . GLY A 1 93 ? 14.565 -1.256 -29.460 1.00 48.84 93 GLY A CA 1
ATOM 765 C C . GLY A 1 93 ? 13.773 -2.374 -30.140 1.00 48.84 93 GLY A C 1
ATOM 766 O O . GLY A 1 93 ? 12.853 -2.938 -29.555 1.00 48.84 93 GLY A O 1
ATOM 767 N N . ARG A 1 94 ? 14.164 -2.733 -31.369 1.00 43.09 94 ARG A N 1
ATOM 768 C CA . ARG A 1 94 ? 13.289 -3.460 -32.300 1.00 43.09 94 ARG A CA 1
ATOM 769 C C . ARG A 1 94 ? 13.443 -4.986 -32.231 1.00 43.09 94 ARG A C 1
ATOM 771 O O . ARG A 1 94 ? 12.448 -5.696 -32.317 1.00 43.09 94 ARG A O 1
ATOM 778 N N . GLU A 1 95 ? 14.657 -5.511 -32.025 1.00 43.09 95 GLU A N 1
ATOM 779 C CA . GLU A 1 95 ? 14.894 -6.970 -31.993 1.00 43.09 95 GLU A CA 1
ATOM 780 C C . GLU A 1 95 ? 14.614 -7.599 -30.609 1.00 43.09 95 GLU A C 1
ATOM 782 O O . GLU A 1 95 ? 14.206 -8.762 -30.489 1.00 43.09 95 GLU A O 1
ATOM 787 N N . TYR A 1 96 ? 14.776 -6.814 -29.542 1.00 48.91 96 TYR A N 1
ATOM 788 C CA . TYR A 1 96 ? 14.658 -7.288 -28.160 1.00 48.91 96 TYR A CA 1
ATOM 789 C C . TYR A 1 96 ? 13.205 -7.499 -27.704 1.00 48.91 96 TYR A C 1
ATOM 791 O O . TYR A 1 96 ? 12.939 -8.366 -26.869 1.00 48.91 96 TYR A O 1
ATOM 799 N N . TYR A 1 97 ? 12.247 -6.776 -28.290 1.00 50.12 97 TYR A N 1
ATOM 800 C CA . TYR A 1 97 ? 10.823 -6.871 -27.944 1.00 50.12 97 TYR A CA 1
ATOM 801 C C . TYR A 1 97 ? 10.188 -8.195 -28.381 1.00 50.12 97 TYR A C 1
ATOM 803 O O . TYR A 1 97 ? 9.407 -8.818 -27.653 1.00 50.12 97 TYR A O 1
ATOM 811 N N . THR A 1 98 ? 10.595 -8.685 -29.550 1.00 53.19 98 THR A N 1
ATOM 812 C CA . THR A 1 98 ? 10.122 -9.954 -30.106 1.00 53.19 98 THR A CA 1
ATOM 813 C C . THR A 1 98 ? 10.601 -11.177 -29.322 1.00 53.19 98 THR A C 1
ATOM 815 O O . THR A 1 98 ? 9.909 -12.195 -29.315 1.00 53.19 98 THR A O 1
ATOM 818 N N . LYS A 1 99 ? 11.735 -11.080 -28.610 1.00 56.94 99 LYS A N 1
ATOM 819 C CA . LYS A 1 99 ? 12.338 -12.193 -27.849 1.00 56.94 99 LYS A CA 1
ATOM 820 C C . LYS A 1 99 ? 12.195 -12.076 -26.327 1.00 56.94 99 LYS A C 1
ATOM 822 O O . LYS A 1 99 ? 12.634 -12.978 -25.615 1.00 56.94 99 LYS A O 1
ATOM 827 N N . ALA A 1 100 ? 11.575 -11.015 -25.808 1.00 61.94 100 ALA A N 1
ATOM 828 C CA . ALA A 1 100 ? 11.446 -10.838 -24.367 1.00 61.94 100 ALA A CA 1
ATOM 829 C C . ALA A 1 100 ? 10.580 -11.949 -23.728 1.00 61.94 100 ALA A C 1
ATOM 831 O O . ALA A 1 100 ? 9.471 -12.228 -24.206 1.00 61.94 100 ALA A O 1
ATOM 832 N N . PRO A 1 101 ? 11.039 -12.579 -22.627 1.00 72.94 101 PRO A N 1
ATOM 833 C CA . PRO A 1 101 ? 10.263 -13.597 -21.931 1.00 72.94 101 PRO A CA 1
ATOM 834 C C . PRO A 1 101 ? 8.944 -13.011 -21.410 1.00 72.94 101 PRO A C 1
ATOM 836 O O . PRO A 1 101 ? 8.858 -11.832 -21.063 1.00 72.94 101 PRO A O 1
ATOM 839 N N . PHE A 1 102 ? 7.901 -13.844 -21.318 1.00 75.25 102 PHE A N 1
ATOM 840 C CA . PHE A 1 102 ? 6.564 -13.421 -20.876 1.00 75.25 102 PHE A CA 1
ATOM 841 C C . PHE A 1 102 ? 6.590 -12.641 -19.553 1.00 75.25 102 PHE A C 1
ATOM 843 O O . PHE A 1 102 ? 5.919 -11.621 -19.441 1.00 75.25 102 PHE A O 1
ATOM 850 N N . LEU A 1 103 ? 7.419 -13.060 -18.592 1.00 67.25 103 LEU A N 1
ATOM 851 C CA . LEU A 1 103 ? 7.568 -12.383 -17.300 1.00 67.25 103 LEU A CA 1
ATOM 852 C C . LEU A 1 103 ? 8.088 -10.948 -17.426 1.00 67.25 103 LEU A C 1
ATOM 854 O O . LEU A 1 103 ? 7.663 -10.091 -16.662 1.00 67.25 103 LEU A O 1
ATOM 858 N N . TYR A 1 104 ? 8.967 -10.670 -18.392 1.00 69.25 104 TYR A N 1
ATOM 859 C CA . TYR A 1 104 ? 9.439 -9.311 -18.653 1.00 69.25 104 TYR A CA 1
ATOM 860 C C . TYR A 1 104 ? 8.317 -8.450 -19.229 1.00 69.25 104 TYR A C 1
ATOM 862 O O . TYR A 1 104 ? 8.071 -7.355 -18.735 1.00 69.25 104 TYR A O 1
ATOM 870 N N . ARG A 1 105 ? 7.579 -8.973 -20.217 1.00 70.00 105 ARG A N 1
ATOM 871 C CA . ARG A 1 105 ? 6.417 -8.276 -20.790 1.00 70.00 105 ARG A CA 1
ATOM 872 C C . ARG A 1 105 ? 5.341 -8.015 -19.740 1.00 70.00 105 ARG A C 1
ATOM 874 O O . ARG A 1 105 ? 4.803 -6.918 -19.682 1.00 70.00 105 ARG A O 1
ATOM 881 N N . LEU A 1 106 ? 5.083 -8.988 -18.868 1.00 69.25 106 LEU A N 1
ATOM 882 C CA . LEU A 1 106 ? 4.147 -8.853 -17.756 1.00 69.25 106 LEU A CA 1
ATOM 883 C C . LEU A 1 106 ? 4.640 -7.837 -16.716 1.00 69.25 106 LEU A C 1
ATOM 885 O O . LEU A 1 106 ? 3.851 -7.034 -16.242 1.00 69.25 106 LEU A O 1
ATOM 889 N N . ALA A 1 107 ? 5.930 -7.835 -16.376 1.00 68.44 107 ALA A N 1
ATOM 890 C CA . ALA A 1 107 ? 6.522 -6.867 -15.453 1.00 68.44 107 ALA A CA 1
ATOM 891 C C . ALA A 1 107 ? 6.491 -5.436 -16.010 1.00 68.44 107 ALA A C 1
ATOM 893 O O . ALA A 1 107 ? 6.162 -4.491 -15.293 1.00 68.44 107 ALA A O 1
ATOM 894 N N . MET A 1 108 ? 6.788 -5.273 -17.297 1.00 67.69 108 MET A N 1
ATOM 895 C CA . MET A 1 108 ? 6.682 -3.995 -18.003 1.00 67.69 108 MET A CA 1
ATOM 896 C C . MET A 1 108 ? 5.235 -3.512 -18.065 1.00 67.69 108 MET A C 1
ATOM 898 O O . MET A 1 108 ? 4.958 -2.358 -17.748 1.00 67.69 108 MET A O 1
ATOM 902 N N . TYR A 1 109 ? 4.305 -4.425 -18.349 1.00 69.81 109 TYR A N 1
ATOM 903 C CA . TYR A 1 109 ? 2.877 -4.146 -18.313 1.00 69.81 109 TYR A CA 1
ATOM 904 C C . TYR A 1 109 ? 2.418 -3.731 -16.908 1.00 69.81 109 TYR A C 1
ATOM 906 O O . TYR A 1 109 ? 1.852 -2.662 -16.749 1.00 69.81 109 TYR A O 1
ATOM 914 N N . LEU A 1 110 ? 2.724 -4.506 -15.863 1.00 66.06 110 LEU A N 1
ATOM 915 C CA . LEU A 1 110 ? 2.312 -4.234 -14.476 1.00 66.06 110 LEU A CA 1
ATOM 916 C C . LEU A 1 110 ? 2.941 -2.967 -13.879 1.00 66.06 110 LEU A C 1
ATOM 918 O O . LEU A 1 110 ? 2.322 -2.306 -13.048 1.00 66.06 110 LEU A O 1
ATOM 922 N N . SER A 1 111 ? 4.157 -2.610 -14.298 1.00 62.66 111 SER A N 1
ATOM 923 C CA . SER A 1 111 ? 4.780 -1.335 -13.912 1.00 62.66 111 SER A CA 1
ATOM 924 C C . SER A 1 111 ? 4.251 -0.141 -14.710 1.00 62.66 111 SER A C 1
ATOM 926 O O . SER A 1 111 ? 4.726 0.976 -14.498 1.00 62.66 111 SER A O 1
ATOM 928 N N . ALA A 1 112 ? 3.307 -0.373 -15.634 1.00 59.16 112 ALA A N 1
ATOM 929 C CA . ALA A 1 112 ? 2.829 0.593 -16.619 1.00 59.16 112 ALA A CA 1
ATOM 930 C C . ALA A 1 112 ? 3.972 1.286 -17.383 1.00 59.16 112 ALA A C 1
ATOM 932 O O . ALA A 1 112 ? 3.790 2.357 -17.959 1.00 59.16 112 ALA A O 1
ATOM 933 N N . ARG A 1 113 ? 5.156 0.657 -17.430 1.00 61.41 113 ARG A N 1
ATOM 934 C CA . ARG A 1 113 ? 6.254 1.025 -18.325 1.00 61.41 113 ARG A CA 1
ATOM 935 C C . ARG A 1 113 ? 5.965 0.443 -19.695 1.00 61.41 113 ARG A C 1
ATOM 937 O O . ARG A 1 113 ? 6.801 -0.263 -20.252 1.00 61.41 113 ARG A O 1
ATOM 944 N N . ASP A 1 114 ? 4.769 0.701 -20.219 1.00 52.44 114 ASP A N 1
ATOM 945 C CA . ASP A 1 114 ? 4.525 0.381 -21.611 1.00 52.44 114 ASP A CA 1
ATOM 946 C C . ASP A 1 114 ? 5.551 1.177 -22.409 1.00 52.44 114 ASP A C 1
ATOM 948 O O . ASP A 1 114 ? 5.717 2.388 -22.216 1.00 52.44 114 ASP A O 1
ATOM 952 N N . LEU A 1 115 ? 6.377 0.440 -23.141 1.00 51.88 115 LEU A N 1
ATOM 953 C CA . LEU A 1 115 ? 7.619 0.925 -23.702 1.00 51.88 115 LEU A CA 1
ATOM 954 C C . LEU A 1 115 ? 7.248 1.843 -24.863 1.00 51.88 115 LEU A C 1
ATOM 956 O O . LEU A 1 115 ? 7.278 1.464 -26.028 1.00 51.88 115 LEU A O 1
ATOM 960 N N . GLN A 1 116 ? 6.946 3.097 -24.528 1.00 48.94 116 GLN A N 1
ATOM 961 C CA . GLN A 1 116 ? 6.817 4.191 -25.476 1.00 48.94 116 GLN A CA 1
ATOM 962 C C . GLN A 1 116 ? 8.076 4.349 -26.337 1.00 48.94 116 GLN A C 1
ATOM 964 O O . GLN A 1 116 ? 8.019 5.132 -27.264 1.00 48.94 116 GLN A O 1
ATOM 969 N N . LEU A 1 117 ? 9.177 3.612 -26.113 1.00 48.12 117 LEU A N 1
ATOM 970 C CA . LEU A 1 117 ? 10.278 3.528 -27.078 1.00 48.12 117 LEU A CA 1
ATOM 971 C C . LEU A 1 117 ? 9.829 3.102 -28.479 1.00 48.12 117 LEU A C 1
ATOM 973 O O . LEU A 1 117 ? 10.413 3.608 -29.431 1.00 48.12 117 LEU A O 1
ATOM 977 N N . ASP A 1 118 ? 8.801 2.260 -28.628 1.00 44.53 118 ASP A N 1
ATOM 978 C CA . ASP A 1 118 ? 8.301 1.912 -29.966 1.00 44.53 118 ASP A CA 1
ATOM 979 C C . ASP A 1 118 ? 7.694 3.150 -30.646 1.00 44.53 118 ASP A C 1
ATOM 981 O O . ASP A 1 118 ? 8.100 3.508 -31.750 1.00 44.53 118 ASP A O 1
ATOM 985 N N . HIS A 1 119 ? 6.847 3.904 -29.932 1.00 49.44 119 HIS A N 1
ATOM 986 C CA . HIS A 1 119 ? 6.311 5.184 -30.417 1.00 49.44 119 HIS A CA 1
ATOM 987 C C . HIS A 1 119 ? 7.357 6.296 -30.516 1.00 49.44 119 HIS A C 1
ATOM 989 O O . HIS A 1 119 ? 7.222 7.161 -31.368 1.00 49.44 119 HIS A O 1
ATOM 995 N N . ILE A 1 120 ? 8.394 6.297 -29.677 1.00 51.00 120 ILE A N 1
ATOM 996 C CA . ILE A 1 120 ? 9.513 7.235 -29.779 1.00 51.00 120 ILE A CA 1
ATOM 997 C C . ILE A 1 120 ? 10.280 6.923 -31.053 1.00 51.00 120 ILE A C 1
ATOM 999 O O . ILE A 1 120 ? 10.601 7.847 -31.771 1.00 51.00 120 ILE A O 1
ATOM 1003 N N . SER A 1 121 ? 10.543 5.658 -31.383 1.00 50.81 121 SER A N 1
ATOM 1004 C CA . SER A 1 121 ? 11.238 5.319 -32.626 1.00 50.81 121 SER A CA 1
ATOM 1005 C C . SER A 1 121 ? 10.395 5.645 -33.861 1.00 50.81 121 SER A C 1
ATOM 1007 O O . SER A 1 121 ? 10.925 6.186 -34.827 1.00 50.81 121 SER A O 1
ATOM 1009 N N . ASP A 1 122 ? 9.084 5.397 -33.817 1.00 55.09 122 ASP A N 1
ATOM 1010 C CA . ASP A 1 122 ? 8.170 5.713 -34.915 1.00 55.09 122 ASP A CA 1
ATOM 1011 C C . ASP A 1 122 ? 7.977 7.226 -35.076 1.00 55.09 122 ASP A C 1
ATOM 1013 O O . ASP A 1 122 ? 8.060 7.719 -36.197 1.00 55.09 122 ASP A O 1
ATOM 1017 N N . HIS A 1 123 ? 7.842 7.986 -33.982 1.00 52.03 123 HIS A N 1
ATOM 1018 C CA . HIS A 1 123 ? 7.814 9.450 -34.033 1.00 52.03 123 HIS A CA 1
ATOM 1019 C C . HIS A 1 123 ? 9.167 10.062 -34.379 1.00 52.03 123 HIS A C 1
ATOM 1021 O O . HIS A 1 123 ? 9.197 11.006 -35.150 1.00 52.03 123 HIS A O 1
ATOM 1027 N N . LEU A 1 124 ? 10.291 9.534 -33.888 1.00 53.31 124 LEU A N 1
ATOM 1028 C CA . LEU A 1 124 ? 11.626 9.979 -34.305 1.00 53.31 124 LEU A CA 1
ATOM 1029 C C . LEU A 1 124 ? 11.837 9.733 -35.807 1.00 53.31 124 LEU A C 1
ATOM 1031 O O . LEU A 1 124 ? 12.456 10.554 -36.475 1.00 53.31 124 LEU A O 1
ATOM 1035 N N . ASN A 1 125 ? 11.291 8.643 -36.359 1.00 55.66 125 ASN A N 1
ATOM 1036 C CA . ASN A 1 125 ? 11.302 8.382 -37.801 1.00 55.66 125 ASN A CA 1
ATOM 1037 C C . ASN A 1 125 ? 10.354 9.314 -38.577 1.00 55.66 125 ASN A C 1
ATOM 1039 O O . AS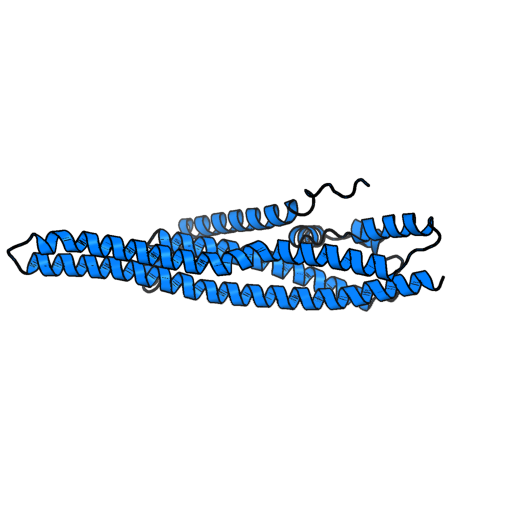N A 1 125 ? 10.695 9.732 -39.680 1.00 55.66 125 ASN A O 1
ATOM 1043 N N . GLU A 1 126 ? 9.196 9.663 -38.011 1.00 57.31 126 GLU A N 1
ATOM 1044 C CA . GLU A 1 126 ? 8.272 10.671 -38.558 1.00 57.31 126 GLU A CA 1
ATOM 1045 C C . GLU A 1 126 ? 8.908 12.072 -38.564 1.00 57.31 126 GLU A C 1
ATOM 1047 O O . GLU A 1 126 ? 8.725 12.835 -39.507 1.00 57.31 126 GLU A O 1
ATOM 1052 N N . LEU A 1 127 ? 9.721 12.373 -37.549 1.00 51.91 127 LEU A N 1
ATOM 1053 C CA . LEU A 1 127 ? 10.432 13.637 -37.363 1.00 51.91 127 LEU A CA 1
ATOM 1054 C C . LEU A 1 127 ? 11.724 13.735 -38.157 1.00 51.91 127 LEU A C 1
ATOM 1056 O O . LEU A 1 127 ? 12.105 14.828 -38.530 1.00 51.91 127 LEU A O 1
ATOM 1060 N N . LYS A 1 128 ? 12.375 12.622 -38.502 1.00 53.69 128 LYS A N 1
ATOM 1061 C CA . LYS A 1 128 ? 13.456 12.622 -39.501 1.00 53.69 128 LYS A CA 1
ATOM 1062 C C . LYS A 1 128 ? 12.988 13.180 -40.854 1.00 53.69 128 LYS A C 1
ATOM 1064 O O . LYS A 1 128 ? 13.803 13.638 -41.650 1.00 53.69 128 LYS A O 1
ATOM 1069 N N . ASN A 1 129 ? 11.685 13.110 -41.121 1.00 57.50 129 ASN A N 1
ATOM 1070 C CA . ASN A 1 129 ? 11.062 13.657 -42.320 1.00 57.50 129 ASN A CA 1
ATOM 1071 C C . ASN A 1 129 ? 10.777 15.169 -42.224 1.00 57.50 129 ASN A C 1
ATOM 1073 O O . ASN A 1 129 ? 10.482 15.777 -43.251 1.00 57.50 129 ASN A O 1
ATOM 1077 N N . ASP A 1 130 ? 10.867 15.764 -41.031 1.00 57.84 130 ASP A N 1
ATOM 1078 C CA . ASP A 1 130 ? 10.643 17.187 -40.774 1.00 57.84 130 ASP A CA 1
ATOM 1079 C C . ASP A 1 130 ? 11.983 17.822 -40.362 1.00 57.84 130 ASP A C 1
ATOM 1081 O O . ASP A 1 130 ? 12.647 17.366 -39.438 1.00 57.84 130 ASP A O 1
ATOM 1085 N N . ASN A 1 131 ? 12.448 18.841 -41.082 1.00 56.88 131 ASN A N 1
ATOM 1086 C CA . ASN A 1 131 ? 13.846 19.310 -41.048 1.00 56.88 131 ASN A CA 1
ATOM 1087 C C . ASN A 1 131 ? 14.322 19.976 -39.733 1.00 56.88 131 ASN A C 1
ATOM 1089 O O . ASN A 1 131 ? 15.356 20.642 -39.752 1.00 56.88 131 ASN A O 1
ATOM 1093 N N . ASP A 1 132 ? 13.618 19.832 -38.609 1.00 61.03 132 ASP A N 1
ATOM 1094 C CA . ASP A 1 132 ? 14.063 20.408 -37.336 1.00 61.03 132 AS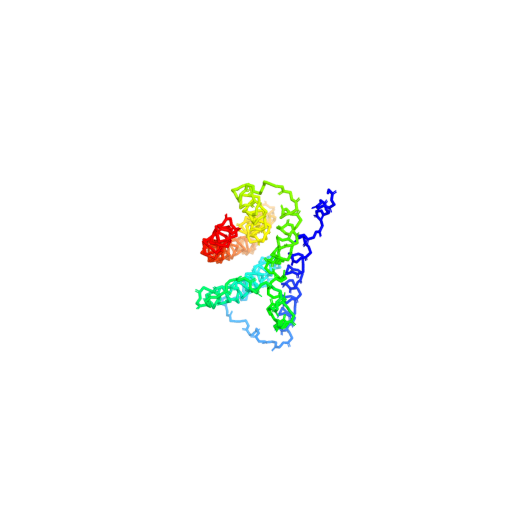P A CA 1
ATOM 1095 C C . ASP A 1 132 ? 13.532 19.646 -36.102 1.00 61.03 132 ASP A C 1
ATOM 1097 O O . ASP A 1 132 ? 12.484 19.983 -35.539 1.00 61.03 132 ASP A O 1
ATOM 1101 N N . PRO A 1 133 ? 14.218 18.579 -35.656 1.00 61.88 133 PRO A N 1
ATOM 1102 C CA . PRO A 1 133 ? 13.904 17.940 -34.393 1.00 61.88 133 PRO A CA 1
ATOM 1103 C C . PRO A 1 133 ? 14.691 18.631 -33.273 1.00 61.88 133 PRO A C 1
ATOM 1105 O O . PRO A 1 133 ? 15.823 18.241 -33.009 1.00 61.88 133 PRO A O 1
ATOM 1108 N N . ASP A 1 134 ? 14.099 19.613 -32.582 1.00 69.75 134 ASP A N 1
ATOM 1109 C CA . ASP A 1 134 ? 14.668 20.133 -31.327 1.00 69.75 134 ASP A CA 1
ATOM 1110 C C . ASP A 1 134 ? 14.725 18.987 -30.288 1.00 69.75 134 ASP A C 1
ATOM 1112 O O . ASP A 1 134 ? 13.680 18.580 -29.760 1.00 69.75 134 ASP A O 1
ATOM 1116 N N . PRO A 1 135 ? 15.910 18.410 -30.000 1.00 67.38 135 PRO A N 1
ATOM 1117 C CA . PRO A 1 135 ? 16.031 17.228 -29.150 1.00 67.38 135 PRO A CA 1
ATOM 1118 C C . PRO A 1 135 ? 15.603 17.516 -27.707 1.00 67.38 135 PRO A C 1
ATOM 1120 O O . PRO A 1 135 ? 15.128 16.610 -27.010 1.00 67.38 135 PRO A O 1
ATOM 1123 N N . ASP A 1 136 ? 15.708 18.775 -27.277 1.00 72.19 136 ASP A N 1
ATOM 1124 C CA . ASP A 1 136 ? 15.362 19.207 -25.930 1.00 72.19 136 ASP A CA 1
ATOM 1125 C C . ASP A 1 136 ? 13.841 19.177 -25.740 1.00 72.19 136 ASP A C 1
ATOM 1127 O O . ASP A 1 136 ? 13.343 18.733 -24.699 1.00 72.19 136 ASP A O 1
ATOM 1131 N N . PHE A 1 137 ? 13.075 19.567 -26.764 1.00 75.06 137 PHE A N 1
ATOM 1132 C CA . PHE A 1 137 ? 11.613 19.513 -26.738 1.00 75.06 137 PHE A CA 1
ATOM 1133 C C . PHE A 1 137 ? 11.093 18.081 -26.517 1.00 75.06 137 PHE A C 1
ATOM 1135 O O . PHE A 1 137 ? 10.222 17.853 -25.670 1.00 75.06 137 PHE A O 1
ATOM 1142 N N . TYR A 1 138 ? 11.662 17.094 -27.216 1.00 69.12 138 TYR A N 1
ATOM 1143 C CA . TYR A 1 138 ? 11.238 15.692 -27.105 1.00 69.12 138 TYR A CA 1
ATOM 1144 C C . TYR A 1 138 ? 11.664 15.041 -25.797 1.00 69.12 138 TYR A C 1
ATOM 1146 O O . TYR A 1 138 ? 10.861 14.334 -25.179 1.00 69.12 138 TYR A O 1
ATOM 1154 N N . ALA A 1 139 ? 12.897 15.298 -25.348 1.00 71.19 139 ALA A N 1
ATOM 1155 C CA . ALA A 1 139 ? 13.364 14.829 -24.050 1.00 71.19 139 ALA A CA 1
ATOM 1156 C C . ALA A 1 139 ? 12.423 15.324 -22.940 1.00 71.19 139 ALA A C 1
ATOM 1158 O O . ALA A 1 139 ? 11.918 14.522 -22.152 1.00 71.19 139 ALA A O 1
ATOM 1159 N N . ASN A 1 140 ? 12.084 16.616 -22.952 1.00 74.56 140 ASN A N 1
ATOM 1160 C CA . ASN A 1 140 ? 11.169 17.217 -21.984 1.00 74.56 140 ASN A CA 1
ATOM 1161 C C . ASN A 1 140 ? 9.749 16.634 -22.064 1.00 74.56 140 ASN A C 1
ATOM 1163 O O . ASN A 1 140 ? 9.137 16.337 -21.031 1.00 74.56 140 ASN A O 1
ATOM 1167 N N . GLN A 1 141 ? 9.218 16.410 -23.270 1.00 74.44 141 GLN A N 1
ATOM 1168 C CA . GLN A 1 141 ? 7.897 15.801 -23.435 1.00 74.44 141 GLN A CA 1
ATOM 1169 C C . GLN A 1 141 ? 7.863 14.372 -22.871 1.00 74.44 141 GLN A C 1
ATOM 1171 O O . GLN A 1 141 ? 6.928 14.023 -22.142 1.00 74.44 141 GLN A O 1
ATOM 1176 N N . LEU A 1 142 ? 8.901 13.575 -23.129 1.00 70.62 142 LEU A N 1
ATOM 1177 C CA . LEU A 1 142 ? 9.023 12.213 -22.616 1.00 70.62 142 LEU A CA 1
ATOM 1178 C C . LEU A 1 142 ? 9.105 12.176 -21.084 1.00 70.62 142 LEU A C 1
ATOM 1180 O O . LEU A 1 142 ? 8.415 11.370 -20.450 1.00 70.62 142 LEU A O 1
ATOM 1184 N N . MET A 1 143 ? 9.888 13.077 -20.480 1.00 73.31 143 MET A N 1
ATOM 1185 C CA . MET A 1 143 ? 9.964 13.190 -19.020 1.00 73.31 143 MET A CA 1
ATOM 1186 C C . MET A 1 143 ? 8.607 13.560 -18.420 1.00 73.31 143 MET A C 1
ATOM 1188 O O . MET A 1 143 ? 8.164 12.945 -17.448 1.00 73.31 143 MET A O 1
ATOM 1192 N N . SER A 1 144 ? 7.886 14.500 -19.039 1.00 73.38 144 SER A N 1
ATOM 1193 C CA . SER A 1 144 ? 6.564 14.927 -18.562 1.00 73.38 144 SER A CA 1
ATOM 1194 C C . SER A 1 144 ? 5.507 13.813 -18.616 1.00 73.38 144 SER A C 1
ATOM 1196 O O . SER A 1 144 ? 4.611 13.744 -17.767 1.00 73.38 144 SER A O 1
ATOM 1198 N N . LEU A 1 145 ? 5.584 12.924 -19.613 1.00 72.62 145 LEU A N 1
ATOM 1199 C CA . LEU A 1 145 ? 4.711 11.754 -19.722 1.00 72.62 145 LEU A CA 1
ATOM 1200 C C . LEU A 1 145 ? 5.032 10.755 -18.614 1.00 72.62 145 LEU A C 1
ATOM 1202 O O . LEU A 1 145 ? 4.143 10.311 -17.890 1.00 72.62 145 LEU A O 1
ATOM 1206 N N . ARG A 1 146 ? 6.315 10.472 -18.402 1.00 73.12 146 ARG A N 1
ATOM 1207 C CA . ARG A 1 146 ? 6.752 9.553 -17.355 1.00 73.12 146 ARG A CA 1
ATOM 1208 C C . ARG A 1 146 ? 6.408 10.014 -15.950 1.00 73.12 146 ARG A C 1
ATOM 1210 O O . ARG A 1 146 ? 5.983 9.197 -15.137 1.00 73.12 146 ARG A O 1
ATOM 1217 N N . GLN A 1 147 ? 6.590 11.295 -15.653 1.00 77.81 147 GLN A N 1
ATOM 1218 C CA . GLN A 1 147 ? 6.296 11.826 -14.327 1.00 77.81 147 GLN A CA 1
ATOM 1219 C C . GLN A 1 147 ? 4.814 11.631 -13.969 1.00 77.81 147 GLN A C 1
ATOM 1221 O O . GLN A 1 147 ? 4.488 11.318 -12.821 1.00 77.81 147 GLN A O 1
ATOM 1226 N N . ARG A 1 148 ? 3.916 11.737 -14.961 1.00 74.31 148 ARG A N 1
ATOM 1227 C CA . ARG A 1 148 ? 2.497 11.392 -14.797 1.00 74.31 148 ARG A CA 1
ATOM 1228 C C . ARG A 1 148 ? 2.308 9.909 -14.481 1.00 74.31 148 ARG A C 1
ATOM 1230 O O . ARG A 1 148 ? 1.650 9.597 -13.493 1.00 74.31 148 ARG A O 1
ATOM 1237 N N . HIS A 1 149 ? 2.950 9.014 -15.229 1.00 73.56 149 HIS A N 1
ATOM 1238 C CA . HIS A 1 149 ? 2.869 7.570 -14.975 1.00 73.56 149 HIS A CA 1
ATOM 1239 C C . HIS A 1 149 ? 3.397 7.169 -13.594 1.00 73.56 149 HIS A C 1
ATOM 1241 O O . HIS A 1 149 ? 2.778 6.365 -12.902 1.00 73.56 149 HIS A O 1
ATOM 1247 N N . PHE A 1 150 ? 4.507 7.763 -13.153 1.00 76.62 150 PHE A N 1
ATOM 1248 C CA . PHE A 1 150 ? 5.028 7.547 -11.805 1.00 76.62 150 PHE A CA 1
ATOM 1249 C C . PHE A 1 150 ? 3.983 7.902 -10.742 1.00 76.62 150 PHE A C 1
ATOM 1251 O O . PHE A 1 150 ? 3.737 7.116 -9.826 1.00 76.62 150 PHE A O 1
ATOM 1258 N N . LYS A 1 151 ? 3.326 9.058 -10.891 1.00 79.00 151 LYS A N 1
ATOM 1259 C CA . LYS A 1 151 ? 2.276 9.503 -9.970 1.00 79.00 151 LYS A CA 1
ATOM 1260 C C . LYS A 1 151 ? 1.082 8.542 -9.959 1.00 79.00 151 LYS A C 1
ATOM 1262 O O . LYS A 1 151 ? 0.571 8.222 -8.890 1.00 79.00 151 LYS A O 1
ATOM 1267 N N . GLU A 1 152 ? 0.671 8.046 -11.123 1.00 79.19 152 GLU A N 1
ATOM 1268 C CA . GLU A 1 152 ? -0.423 7.075 -11.247 1.00 79.19 152 GLU A CA 1
ATOM 1269 C C . GLU A 1 152 ? -0.087 5.741 -10.558 1.00 79.19 152 GLU A C 1
ATOM 1271 O O . GLU A 1 152 ? -0.878 5.256 -9.751 1.00 79.19 152 GLU A O 1
ATOM 1276 N N . CYS A 1 153 ? 1.114 5.192 -10.776 1.00 78.62 153 CYS A N 1
ATOM 1277 C CA . CYS A 1 153 ? 1.561 3.948 -10.136 1.00 78.62 153 CYS A CA 1
ATOM 1278 C C . CYS A 1 153 ? 1.754 4.075 -8.617 1.00 78.62 153 CYS A C 1
ATOM 1280 O O . CYS A 1 153 ? 1.622 3.085 -7.894 1.00 78.62 153 CYS A O 1
ATOM 1282 N N . MET A 1 154 ? 2.071 5.265 -8.104 1.00 84.50 154 MET A N 1
ATOM 1283 C CA . MET A 1 154 ? 2.182 5.490 -6.658 1.00 84.50 154 MET A CA 1
ATOM 1284 C C . MET A 1 154 ? 0.828 5.727 -5.985 1.00 84.50 154 MET A C 1
ATOM 1286 O O . MET A 1 154 ? 0.714 5.511 -4.778 1.00 84.50 154 MET A O 1
ATOM 1290 N N . SER A 1 155 ? -0.197 6.123 -6.745 1.00 87.25 155 SER A N 1
ATOM 1291 C CA . SER A 1 155 ? -1.487 6.554 -6.202 1.00 87.25 155 SER A CA 1
ATOM 1292 C C . SER A 1 155 ? -2.124 5.556 -5.218 1.00 87.25 155 SER A C 1
ATOM 1294 O O . SER A 1 155 ? -2.539 6.007 -4.150 1.00 87.25 155 SER A O 1
ATOM 1296 N N . PRO A 1 156 ? -2.152 4.227 -5.464 1.00 88.19 156 PRO A N 1
ATOM 1297 C CA . PRO A 1 156 ? -2.736 3.281 -4.509 1.00 88.19 156 PRO A CA 1
ATOM 1298 C C . PRO A 1 156 ? -1.992 3.213 -3.169 1.00 88.19 156 PRO A C 1
ATOM 1300 O O . PRO A 1 156 ? -2.622 3.112 -2.118 1.00 88.19 156 PRO A O 1
ATOM 1303 N N . LEU A 1 157 ? -0.657 3.295 -3.190 1.00 90.56 157 LEU A N 1
ATOM 1304 C CA . LEU A 1 157 ? 0.161 3.284 -1.974 1.00 90.56 157 LEU A CA 1
ATOM 1305 C C . LEU A 1 157 ? -0.008 4.587 -1.191 1.00 90.56 157 LEU A C 1
ATOM 1307 O O . LEU A 1 157 ? -0.207 4.548 0.020 1.00 90.56 157 LEU A O 1
ATOM 1311 N N . GLU A 1 158 ? 0.001 5.729 -1.882 1.00 91.06 158 GLU A N 1
ATOM 1312 C CA . GLU A 1 158 ? -0.231 7.040 -1.266 1.00 91.06 158 GLU A CA 1
ATOM 1313 C C . GLU A 1 158 ? -1.626 7.119 -0.643 1.00 91.06 158 GLU A C 1
ATOM 1315 O O . GLU A 1 158 ? -1.761 7.498 0.522 1.00 91.06 158 GLU A O 1
ATOM 1320 N N . PHE A 1 159 ? -2.652 6.659 -1.361 1.00 93.00 159 PHE A N 1
ATOM 1321 C CA . PHE A 1 159 ? -3.999 6.540 -0.815 1.00 93.00 159 PHE A CA 1
ATOM 1322 C C . PHE A 1 159 ? -4.022 5.642 0.427 1.00 93.00 159 PHE A C 1
ATOM 1324 O O . PHE A 1 159 ? -4.589 6.024 1.447 1.00 93.00 159 PHE A O 1
ATOM 1331 N N . GLY A 1 160 ? -3.339 4.494 0.386 1.00 91.69 160 GLY A N 1
ATOM 1332 C CA . GLY A 1 160 ? -3.198 3.590 1.527 1.00 91.69 160 GLY A CA 1
ATOM 1333 C C . GLY A 1 160 ? -2.578 4.248 2.764 1.00 91.69 160 GLY A C 1
ATOM 1334 O O . GLY A 1 160 ? -3.074 4.048 3.874 1.00 91.69 160 GLY A O 1
ATOM 1335 N N . THR A 1 161 ? -1.548 5.084 2.584 1.00 93.56 161 THR A N 1
ATOM 1336 C CA . THR A 1 161 ? -0.918 5.815 3.700 1.00 93.56 161 THR A CA 1
ATOM 1337 C C . THR A 1 161 ? -1.851 6.817 4.380 1.00 93.56 161 THR A C 1
ATOM 1339 O O . THR A 1 161 ? -1.693 7.079 5.570 1.00 93.56 161 THR A O 1
ATOM 1342 N N . SER A 1 162 ? -2.839 7.357 3.663 1.00 93.38 162 SER A N 1
ATOM 1343 C CA . SER A 1 162 ? -3.842 8.265 4.236 1.00 93.38 162 SER A CA 1
ATOM 1344 C C . SER A 1 162 ? -5.099 7.539 4.729 1.00 93.38 162 SER A C 1
ATOM 1346 O O . SER A 1 162 ? -5.700 7.954 5.717 1.00 93.38 162 SER A O 1
ATOM 1348 N N . ALA A 1 163 ? -5.496 6.446 4.076 1.00 94.06 163 ALA A N 1
ATOM 1349 C CA . ALA A 1 163 ? -6.728 5.722 4.377 1.00 94.06 163 ALA A CA 1
ATOM 1350 C C . ALA A 1 163 ? -6.614 4.816 5.613 1.00 94.06 163 ALA A C 1
ATOM 1352 O O . ALA A 1 163 ? -7.570 4.718 6.381 1.00 94.06 163 ALA A O 1
ATOM 1353 N N . LEU A 1 164 ? -5.461 4.170 5.842 1.00 94.19 164 LEU A N 1
ATOM 1354 C CA . LEU A 1 164 ? -5.279 3.272 6.992 1.00 94.19 164 LEU A CA 1
ATOM 1355 C C . LEU A 1 164 ? -5.474 3.988 8.346 1.00 94.19 164 LEU A C 1
ATOM 1357 O O . LEU A 1 164 ? -6.267 3.490 9.147 1.00 94.19 164 LEU A O 1
ATOM 1361 N N . PRO A 1 165 ? -4.861 5.163 8.608 1.00 95.00 165 PRO A N 1
ATOM 1362 C CA . PRO A 1 165 ? -5.107 5.914 9.843 1.00 95.00 165 PRO A CA 1
ATOM 1363 C C . PRO A 1 165 ? -6.572 6.319 10.018 1.00 95.00 165 PRO A C 1
ATOM 1365 O O . PRO A 1 165 ? -7.094 6.268 11.130 1.00 95.00 165 PRO A O 1
ATOM 1368 N N . LEU A 1 166 ? -7.254 6.674 8.922 1.00 95.31 166 LEU A N 1
ATOM 1369 C CA . LEU A 1 166 ? -8.681 6.992 8.950 1.00 95.31 166 LEU A CA 1
ATOM 1370 C C . LEU A 1 166 ? -9.517 5.766 9.344 1.00 95.31 166 LEU A C 1
ATOM 1372 O O . LEU A 1 166 ? -10.452 5.895 10.126 1.00 95.31 166 LEU A O 1
ATOM 1376 N N . GLY A 1 167 ? -9.149 4.572 8.870 1.00 93.44 167 GLY A N 1
ATOM 1377 C CA . GLY A 1 167 ? -9.753 3.311 9.309 1.00 93.44 167 GLY A CA 1
ATOM 1378 C C . GLY A 1 167 ? -9.592 3.064 10.813 1.00 93.44 167 GLY A C 1
ATOM 1379 O O . GLY A 1 167 ? -10.551 2.674 11.474 1.00 93.44 167 GLY A O 1
ATOM 1380 N N . GLY A 1 168 ? -8.414 3.363 11.372 1.00 93.31 168 GLY A N 1
ATOM 1381 C CA . GLY A 1 168 ? -8.176 3.315 12.820 1.00 93.31 168 GLY A CA 1
ATOM 1382 C C . GLY A 1 168 ? -9.054 4.297 13.600 1.00 93.31 168 GLY A C 1
ATOM 1383 O O . GLY A 1 168 ? -9.679 3.916 14.586 1.00 93.31 168 GLY A O 1
ATOM 1384 N N . PHE A 1 169 ? -9.177 5.533 13.107 1.00 95.50 169 PHE A N 1
ATOM 1385 C CA . PHE A 1 169 ? -10.065 6.543 13.689 1.00 95.50 169 PHE A CA 1
ATOM 1386 C C . PHE A 1 169 ? -11.546 6.135 13.636 1.00 95.50 169 PHE A C 1
ATOM 1388 O O . PHE A 1 169 ? -12.286 6.339 14.592 1.00 95.50 169 PHE A O 1
ATOM 1395 N N . ILE A 1 170 ? -11.996 5.508 12.547 1.00 94.94 170 ILE A N 1
ATOM 1396 C CA . ILE A 1 170 ? -13.353 4.948 12.479 1.00 94.94 170 ILE A CA 1
ATOM 1397 C C . ILE A 1 170 ? -13.531 3.865 13.553 1.00 94.94 170 ILE A C 1
ATOM 1399 O O . ILE A 1 170 ? -14.568 3.820 14.212 1.00 94.94 170 ILE A O 1
ATOM 1403 N N . GLY A 1 171 ? -12.509 3.034 13.773 1.00 92.19 171 GLY A N 1
ATOM 1404 C CA . GLY A 1 171 ? -12.502 2.030 14.834 1.00 92.19 171 GLY A CA 1
ATOM 1405 C C . GLY A 1 171 ? -12.623 2.616 16.241 1.00 92.19 171 GLY A C 1
ATOM 1406 O O . GLY A 1 171 ? -13.383 2.083 17.052 1.00 92.19 171 GLY A O 1
ATOM 1407 N N . THR A 1 172 ? -11.962 3.743 16.529 1.00 94.88 172 THR A N 1
ATOM 1408 C CA . THR A 1 172 ? -12.101 4.405 17.837 1.00 94.88 172 THR A CA 1
ATOM 1409 C C . THR A 1 172 ? -13.460 5.030 18.031 1.00 94.88 172 THR A C 1
ATOM 1411 O O . THR A 1 172 ? -14.051 4.835 19.088 1.00 94.88 172 THR A O 1
ATOM 1414 N N . VAL A 1 173 ? -13.975 5.739 17.025 1.00 95.88 173 VAL A N 1
ATOM 1415 C CA . VAL A 1 173 ? -15.322 6.315 17.089 1.00 95.88 173 VAL A CA 1
ATOM 1416 C C . VAL A 1 173 ? -16.342 5.208 17.338 1.00 95.88 173 VAL A C 1
ATOM 1418 O O . VAL A 1 173 ? -17.144 5.323 18.257 1.00 95.88 173 VAL A O 1
ATOM 1421 N N . TYR A 1 174 ? -16.246 4.100 16.602 1.00 93.69 174 TYR A N 1
ATOM 1422 C CA . TYR A 1 174 ? -17.132 2.953 16.774 1.00 93.69 174 TYR A CA 1
ATOM 1423 C C . TYR A 1 174 ? -17.045 2.338 18.179 1.00 93.69 174 TYR A C 1
ATOM 1425 O O . TYR A 1 174 ? -18.068 2.163 18.839 1.00 93.69 174 TYR A O 1
ATOM 1433 N N . GLY A 1 175 ? -15.837 2.041 18.670 1.00 92.50 175 GLY A N 1
ATOM 1434 C CA . GLY A 1 175 ? -15.669 1.436 19.995 1.00 92.50 175 GLY A CA 1
ATOM 1435 C C . GLY A 1 175 ? -16.074 2.371 21.140 1.00 92.50 175 GLY A C 1
ATOM 1436 O O . GLY A 1 175 ? -16.665 1.918 22.115 1.00 92.50 175 GLY A O 1
ATOM 1437 N N . ILE A 1 176 ? -15.836 3.680 21.013 1.00 94.31 176 ILE A N 1
ATOM 1438 C CA . ILE A 1 176 ? -16.287 4.669 22.002 1.00 94.31 176 ILE A CA 1
ATOM 1439 C C . ILE A 1 176 ? -17.815 4.795 21.988 1.00 94.31 176 ILE A C 1
ATOM 1441 O O . ILE A 1 176 ? -18.414 4.853 23.057 1.00 94.31 176 ILE A O 1
ATOM 1445 N N . SER A 1 177 ? -18.460 4.794 20.817 1.00 94.56 177 SER A N 1
ATOM 1446 C CA . SER A 1 177 ? -19.926 4.812 20.725 1.00 94.56 177 SER A CA 1
ATOM 1447 C C . SER A 1 177 ? -20.556 3.625 21.456 1.00 94.56 177 SER A C 1
ATOM 1449 O O . SER A 1 177 ? -21.432 3.831 22.292 1.00 94.56 177 SER A O 1
ATOM 1451 N N . LEU A 1 178 ? -20.044 2.408 21.238 1.00 91.94 178 LEU A N 1
ATOM 1452 C CA . LEU A 1 178 ? -20.519 1.216 21.953 1.00 91.94 178 LEU A CA 1
ATOM 1453 C C . LEU A 1 178 ? -20.251 1.287 23.462 1.00 91.94 178 LEU A C 1
ATOM 1455 O O . LEU A 1 178 ? -21.081 0.875 24.269 1.00 91.94 178 LEU A O 1
ATOM 1459 N N . ALA A 1 179 ? -19.100 1.833 23.861 1.00 91.62 179 ALA A N 1
ATOM 1460 C CA . ALA A 1 179 ? -18.781 2.030 25.270 1.00 91.62 179 ALA A CA 1
ATOM 1461 C C . ALA A 1 179 ? -19.771 2.993 25.952 1.00 91.62 179 ALA A C 1
ATOM 1463 O O . ALA A 1 179 ? -20.144 2.774 27.100 1.00 91.62 179 ALA A O 1
ATOM 1464 N N . ILE A 1 180 ? -20.220 4.040 25.253 1.00 91.56 180 ILE A N 1
ATOM 1465 C CA . ILE A 1 180 ? -21.219 4.986 25.769 1.00 91.56 180 ILE A CA 1
ATOM 1466 C C . ILE A 1 180 ? -22.594 4.317 25.891 1.00 91.56 180 ILE A C 1
ATOM 1468 O O . ILE A 1 180 ? -23.257 4.490 26.910 1.00 91.56 180 ILE A O 1
ATOM 1472 N N . GLU A 1 181 ? -23.005 3.519 24.904 1.00 89.69 181 GLU A N 1
ATOM 1473 C CA . GLU A 1 181 ? -24.269 2.764 24.952 1.00 89.69 181 GLU A CA 1
ATOM 1474 C C . GLU A 1 181 ? -24.299 1.779 26.134 1.00 89.69 181 GLU A C 1
ATOM 1476 O O . GLU A 1 181 ? -25.281 1.712 26.873 1.00 89.69 181 GLU A O 1
ATOM 1481 N N . ALA A 1 182 ? -23.186 1.086 26.396 1.00 86.81 182 ALA A N 1
ATOM 1482 C CA . ALA A 1 182 ? -23.047 0.179 27.539 1.00 86.81 182 ALA A CA 1
ATOM 1483 C C . ALA A 1 182 ? -23.095 0.889 28.910 1.00 86.81 182 ALA A C 1
ATOM 1485 O O . ALA A 1 182 ? -23.234 0.233 29.944 1.00 86.81 182 ALA A O 1
ATOM 1486 N N . PHE A 1 183 ? -22.985 2.221 28.940 1.00 82.75 183 PHE A N 1
ATOM 1487 C CA . PHE A 1 183 ? -23.042 3.025 30.160 1.00 82.75 183 PHE A CA 1
ATOM 1488 C C . PHE A 1 183 ? -24.474 3.447 30.538 1.00 82.75 183 PHE A C 1
ATOM 1490 O O . PHE A 1 183 ? -24.740 3.757 31.699 1.00 82.75 183 PHE A O 1
ATOM 1497 N N . GLU A 1 184 ? -25.423 3.439 29.598 1.00 81.62 184 GLU A N 1
ATOM 1498 C CA . GLU A 1 184 ? -26.808 3.871 29.834 1.00 81.62 184 GLU A CA 1
ATOM 1499 C C . GLU A 1 184 ? -27.551 3.049 30.916 1.00 81.62 184 GLU A C 1
ATOM 1501 O O . GLU A 1 184 ? -28.172 3.658 31.796 1.00 81.62 184 GLU A O 1
ATOM 1506 N N . PRO A 1 185 ? -27.441 1.703 30.966 1.00 76.06 185 PRO A N 1
ATOM 1507 C CA . PRO A 1 185 ? -28.075 0.893 32.013 1.00 76.06 185 PRO A CA 1
ATOM 1508 C C . PRO A 1 185 ? -27.551 1.207 33.422 1.00 76.06 185 PRO A C 1
ATOM 1510 O O . PRO A 1 185 ? -28.293 1.109 34.400 1.00 76.06 185 PRO A O 1
ATOM 1513 N N . LEU A 1 186 ? -26.289 1.639 33.521 1.00 73.94 186 LEU A N 1
ATOM 1514 C CA . LEU A 1 186 ? -25.617 1.997 34.771 1.00 73.94 186 LEU A CA 1
ATOM 1515 C C . LEU A 1 186 ? -26.274 3.209 35.445 1.00 73.94 186 LEU A C 1
ATOM 1517 O O . LEU A 1 186 ? -26.425 3.246 36.665 1.00 73.94 186 LEU A O 1
ATOM 1521 N N . LEU A 1 187 ? -26.683 4.193 34.637 1.00 73.25 187 LEU A N 1
ATOM 1522 C CA . LEU A 1 187 ? -27.343 5.419 35.094 1.00 73.25 187 LEU A CA 1
ATOM 1523 C C . LEU A 1 187 ? -28.792 5.175 35.529 1.00 73.25 187 LEU A C 1
ATOM 1525 O O . LEU A 1 187 ? -29.321 5.913 36.359 1.00 73.25 187 LEU A O 1
ATOM 1529 N N . GLN A 1 188 ? -29.430 4.144 34.975 1.00 75.94 188 GLN A N 1
ATOM 1530 C CA . GLN A 1 188 ? -30.814 3.779 35.280 1.00 75.94 188 GLN A CA 1
ATOM 1531 C C . GLN A 1 188 ? -30.912 2.805 36.469 1.00 75.94 188 GLN A C 1
ATOM 1533 O O . GLN A 1 188 ? -31.942 2.753 37.146 1.00 75.94 188 GLN A O 1
ATOM 1538 N N . SER A 1 189 ? -29.846 2.057 36.778 1.00 63.94 189 SER A N 1
ATOM 1539 C CA . SER A 1 189 ? -29.823 1.117 37.900 1.00 63.94 189 SER A CA 1
ATOM 1540 C C . SER A 1 189 ? -29.608 1.824 39.246 1.00 63.94 189 SER A C 1
ATOM 1542 O O . SER A 1 189 ? -28.503 2.224 39.596 1.00 63.94 189 SER A O 1
ATOM 1544 N N . THR A 1 190 ? -30.665 1.945 40.055 1.00 59.56 190 THR A N 1
ATOM 1545 C CA . THR A 1 190 ? -30.597 2.505 41.424 1.00 59.56 190 THR A CA 1
ATOM 1546 C C . THR A 1 190 ? -30.108 1.491 42.476 1.00 59.56 190 THR A C 1
ATOM 1548 O O . THR A 1 190 ? -29.999 1.832 43.653 1.00 59.56 190 THR A O 1
ATOM 1551 N N . GLN A 1 191 ? -29.834 0.233 42.101 1.00 59.34 191 GLN A N 1
ATOM 1552 C CA . GLN A 1 191 ? -29.425 -0.830 43.026 1.00 59.34 191 GLN A CA 1
ATOM 1553 C C . GLN A 1 191 ? -28.496 -1.880 42.383 1.00 59.34 191 GLN A C 1
ATOM 1555 O O . GLN A 1 191 ? -28.748 -2.327 41.270 1.00 59.34 191 GLN A O 1
ATOM 1560 N N . LYS A 1 192 ? -27.556 -2.371 43.215 1.00 58.50 192 LYS A N 1
ATOM 1561 C CA . LYS A 1 192 ? -26.721 -3.596 43.126 1.00 58.50 192 LYS A CA 1
ATOM 1562 C C . LYS A 1 192 ? -25.375 -3.451 42.400 1.00 58.50 192 LYS A C 1
ATOM 1564 O O . LYS A 1 192 ? -25.304 -3.299 41.189 1.00 58.50 192 LYS A O 1
ATOM 1569 N N . GLY A 1 193 ? -24.293 -3.584 43.174 1.00 67.44 193 GLY A N 1
ATOM 1570 C CA . GLY A 1 193 ? -22.902 -3.490 42.712 1.00 67.44 193 GLY A CA 1
ATOM 1571 C C . GLY A 1 193 ? -22.488 -4.496 41.627 1.00 67.44 193 GLY A C 1
ATOM 1572 O O . GLY A 1 193 ? -21.536 -4.213 40.908 1.00 67.44 193 GLY A O 1
ATOM 1573 N N . ASP A 1 194 ? -23.215 -5.602 41.442 1.00 75.88 194 ASP A N 1
ATOM 1574 C CA . ASP A 1 194 ? -22.946 -6.556 40.351 1.00 75.88 194 ASP A CA 1
ATOM 1575 C C . ASP A 1 194 ? -23.273 -5.972 38.966 1.00 75.88 194 ASP A C 1
ATOM 1577 O O . ASP A 1 194 ? -22.481 -6.119 38.038 1.00 75.88 194 ASP A O 1
ATOM 1581 N N . ALA A 1 195 ? -24.375 -5.222 38.835 1.00 75.50 195 ALA A N 1
ATOM 1582 C CA . ALA A 1 195 ? -24.744 -4.565 37.574 1.00 75.50 195 ALA A CA 1
ATOM 1583 C C . ALA A 1 195 ? -23.744 -3.459 37.187 1.00 75.50 195 ALA A C 1
ATOM 1585 O O . ALA A 1 195 ? -23.482 -3.214 36.006 1.00 75.50 195 ALA A O 1
ATOM 1586 N N . LEU A 1 196 ? -23.139 -2.823 38.197 1.00 79.81 196 LEU A N 1
ATOM 1587 C CA . LEU A 1 196 ? -22.064 -1.853 38.017 1.00 79.81 196 LEU A CA 1
ATOM 1588 C C . LEU A 1 196 ? -20.797 -2.526 37.460 1.00 79.81 196 LEU A C 1
ATOM 1590 O O . LEU A 1 196 ? -20.205 -2.030 36.503 1.00 79.81 196 LEU A O 1
ATOM 1594 N N . ALA A 1 197 ? -20.391 -3.659 38.042 1.00 83.44 197 ALA A N 1
ATOM 1595 C CA . ALA A 1 197 ? -19.197 -4.395 37.627 1.00 83.44 197 ALA A CA 1
ATOM 1596 C C . ALA A 1 197 ? -19.314 -4.952 36.197 1.00 83.44 197 ALA A C 1
ATOM 1598 O O . ALA A 1 197 ? -18.366 -4.868 35.410 1.00 83.44 197 ALA A O 1
ATOM 1599 N N . GLU A 1 198 ? -20.487 -5.480 35.845 1.00 84.81 198 GLU A N 1
ATOM 1600 C CA . GLU A 1 198 ? -20.771 -6.016 34.513 1.00 84.81 198 GLU A CA 1
ATOM 1601 C C . GLU A 1 198 ? -20.728 -4.920 33.437 1.00 84.81 198 GLU A C 1
ATOM 1603 O O . GLU A 1 198 ? -20.010 -5.043 32.442 1.00 84.81 198 GLU A O 1
ATOM 1608 N N . SER A 1 199 ? -21.402 -3.794 33.681 1.00 84.38 199 SER A N 1
ATOM 1609 C CA . SER A 1 199 ? -21.405 -2.649 32.762 1.00 84.38 199 SER A CA 1
ATOM 1610 C C . SER A 1 199 ? -20.004 -2.056 32.578 1.00 84.38 199 SER A C 1
ATOM 1612 O O . SER A 1 199 ? -19.598 -1.753 31.460 1.00 84.38 199 SER A O 1
ATOM 1614 N N . MET A 1 200 ? -19.209 -1.951 33.650 1.00 86.94 200 MET A N 1
ATOM 1615 C CA . MET A 1 200 ? -17.811 -1.507 33.560 1.00 86.94 200 MET A CA 1
ATOM 1616 C C . MET A 1 200 ? -16.945 -2.450 32.727 1.00 86.94 200 MET A C 1
ATOM 1618 O O . MET A 1 200 ? -16.093 -1.993 31.964 1.00 86.94 200 MET A O 1
ATOM 1622 N N . THR A 1 201 ? -17.188 -3.756 32.817 1.00 90.06 201 THR A N 1
ATOM 1623 C CA . THR A 1 201 ? -16.477 -4.743 32.001 1.00 90.06 201 THR A CA 1
ATOM 1624 C C . THR A 1 201 ? -16.847 -4.604 30.522 1.00 90.06 201 THR A C 1
ATOM 1626 O O . THR A 1 201 ? -15.957 -4.637 29.670 1.00 90.06 201 THR A O 1
ATOM 1629 N N . MET A 1 202 ? -18.124 -4.367 30.201 1.00 89.25 202 MET A N 1
ATOM 1630 C CA . MET A 1 202 ? -18.561 -4.098 28.824 1.00 89.25 202 MET A CA 1
ATOM 1631 C C . MET A 1 202 ? -17.948 -2.810 28.257 1.00 89.25 202 MET A C 1
ATOM 1633 O O . MET A 1 202 ? -17.380 -2.829 27.165 1.00 89.25 202 MET A O 1
ATOM 1637 N N . VAL A 1 203 ? -17.968 -1.711 29.018 1.00 91.56 203 VAL A N 1
ATOM 1638 C CA . VAL A 1 203 ? -17.343 -0.433 28.627 1.00 91.56 203 VAL A CA 1
ATOM 1639 C C . VAL A 1 203 ? -15.855 -0.623 28.316 1.00 91.56 203 VAL A C 1
ATOM 1641 O O . VAL A 1 203 ? -15.373 -0.178 27.273 1.00 91.56 203 VAL A O 1
ATOM 1644 N N . LEU A 1 204 ? -15.121 -1.320 29.191 1.00 91.81 204 LEU A N 1
ATOM 1645 C CA . LEU A 1 204 ? -13.695 -1.596 28.997 1.00 91.81 204 LEU A CA 1
ATOM 1646 C C . LEU A 1 204 ? -13.434 -2.507 27.790 1.00 91.81 204 LEU A C 1
ATOM 1648 O O . LEU A 1 204 ? -12.438 -2.318 27.091 1.00 91.81 204 LEU A O 1
ATOM 1652 N N . SER A 1 205 ? -14.327 -3.458 27.509 1.00 90.44 205 SER A N 1
ATOM 1653 C CA . SER A 1 205 ? -14.243 -4.313 26.321 1.00 90.44 205 SER A CA 1
ATOM 1654 C C . SER A 1 205 ? -14.402 -3.504 25.028 1.00 90.44 205 SER A C 1
ATOM 1656 O O . SER A 1 205 ? -13.579 -3.616 24.120 1.00 90.44 205 SER A O 1
ATOM 1658 N N . HIS A 1 206 ? -15.388 -2.609 24.953 1.00 91.00 206 HIS A N 1
ATOM 1659 C CA . HIS A 1 206 ? -15.577 -1.748 23.781 1.00 91.00 206 HIS A CA 1
ATOM 1660 C C . HIS A 1 206 ? -14.442 -0.735 23.601 1.00 91.00 206 HIS A C 1
ATOM 1662 O O . HIS A 1 206 ? -13.972 -0.504 22.482 1.00 91.00 206 HIS A O 1
ATOM 1668 N N . LEU A 1 207 ? -13.928 -0.191 24.705 1.00 92.25 207 LEU A N 1
ATOM 1669 C CA . LEU A 1 207 ? -12.771 0.695 24.681 1.00 92.25 207 LEU A CA 1
ATOM 1670 C C . LEU A 1 207 ? -11.493 -0.037 24.233 1.00 92.25 207 LEU A C 1
ATOM 1672 O O . LEU A 1 207 ? -10.674 0.530 23.511 1.00 92.25 207 LEU A O 1
ATOM 1676 N N . SER A 1 208 ? -11.339 -1.311 24.601 1.00 90.75 208 SER A N 1
ATOM 1677 C CA . SER A 1 208 ? -10.267 -2.158 24.073 1.00 90.75 208 SER A CA 1
ATOM 1678 C C . SER A 1 208 ? -10.324 -2.241 22.551 1.00 90.75 208 SER A C 1
ATOM 1680 O O . SER A 1 208 ? -9.305 -2.035 21.902 1.00 90.75 208 SER A O 1
ATOM 1682 N N . ILE A 1 209 ? -11.503 -2.491 21.973 1.00 89.50 209 ILE A N 1
ATOM 1683 C CA . ILE A 1 209 ? -11.682 -2.568 20.514 1.00 89.50 209 ILE A CA 1
ATOM 1684 C C . ILE A 1 209 ? -11.274 -1.246 19.840 1.00 89.50 209 ILE A C 1
ATOM 1686 O O . ILE A 1 209 ? -10.583 -1.250 18.815 1.00 89.50 209 ILE A O 1
ATOM 1690 N N . ALA A 1 210 ? -11.649 -0.105 20.429 1.00 92.88 210 ALA A N 1
ATOM 1691 C CA . ALA A 1 210 ? -11.244 1.216 19.947 1.00 92.88 210 ALA A CA 1
ATOM 1692 C C . ALA A 1 210 ? -9.713 1.374 19.900 1.00 92.88 210 ALA A C 1
ATOM 1694 O O . ALA A 1 210 ? -9.156 1.794 18.884 1.00 92.88 210 ALA A O 1
ATOM 1695 N N . PHE A 1 211 ? -9.012 1.015 20.975 1.00 93.06 211 PHE A N 1
ATOM 1696 C CA . PHE A 1 211 ? -7.554 1.129 21.007 1.00 93.06 211 PHE A CA 1
ATOM 1697 C C . PHE A 1 211 ? -6.860 0.125 20.085 1.00 93.06 211 PHE A C 1
ATOM 1699 O O . PHE A 1 211 ? -5.932 0.503 19.369 1.00 93.06 211 PHE A O 1
ATOM 1706 N N . ASP A 1 212 ? -7.337 -1.117 20.049 1.00 91.44 212 ASP A N 1
ATOM 1707 C CA . ASP A 1 212 ? -6.753 -2.198 19.256 1.00 91.44 212 ASP A CA 1
ATOM 1708 C C . ASP A 1 212 ? -6.812 -1.886 17.749 1.00 91.44 212 ASP A C 1
ATOM 1710 O O . ASP A 1 212 ? -5.817 -2.029 17.032 1.00 91.44 212 ASP A O 1
ATOM 1714 N N . THR A 1 213 ? -7.954 -1.377 17.272 1.00 91.94 213 THR A N 1
ATOM 1715 C CA . THR A 1 213 ? -8.136 -0.972 15.865 1.00 91.94 213 THR A CA 1
ATOM 1716 C C . THR A 1 213 ? -7.197 0.168 15.460 1.00 91.94 213 THR A C 1
ATOM 1718 O O . THR A 1 213 ? -6.607 0.126 14.377 1.00 91.94 213 THR A O 1
ATOM 1721 N N . THR A 1 214 ? -6.997 1.164 16.330 1.00 94.56 214 THR A N 1
ATOM 1722 C CA . THR A 1 214 ? -6.064 2.272 16.062 1.00 94.56 214 THR A CA 1
ATOM 1723 C C . THR A 1 214 ? -4.612 1.838 16.124 1.00 94.56 214 THR A C 1
ATOM 1725 O O . THR A 1 214 ? -3.835 2.212 15.246 1.00 94.56 214 THR A O 1
ATOM 1728 N N . LEU A 1 215 ? -4.238 1.032 17.120 1.00 93.56 215 LEU A N 1
ATOM 1729 C CA . LEU A 1 215 ? -2.882 0.507 17.245 1.00 93.56 215 LEU A CA 1
ATOM 1730 C C . LEU A 1 215 ? -2.482 -0.229 15.961 1.00 93.56 215 LEU A C 1
ATOM 1732 O O . LEU A 1 215 ? -1.442 0.070 15.377 1.00 93.56 215 LEU A O 1
ATOM 1736 N N . ILE A 1 216 ? -3.340 -1.130 15.474 1.00 93.19 216 ILE A N 1
ATOM 1737 C CA . ILE A 1 216 ? -3.087 -1.871 14.236 1.00 93.19 216 ILE A CA 1
ATOM 1738 C C . ILE A 1 216 ? -2.996 -0.945 13.034 1.00 93.19 216 ILE A C 1
ATOM 1740 O O . ILE A 1 216 ? -2.051 -1.063 12.256 1.00 93.19 216 ILE A O 1
ATOM 1744 N N . ALA A 1 217 ? -3.944 -0.021 12.870 1.00 94.62 217 ALA A N 1
ATOM 1745 C CA . ALA A 1 217 ? -3.923 0.918 11.755 1.00 94.62 217 ALA A CA 1
ATOM 1746 C C . ALA A 1 217 ? -2.610 1.715 11.702 1.00 94.62 217 ALA A C 1
ATOM 1748 O O . ALA A 1 217 ? -2.006 1.844 10.635 1.00 94.62 217 ALA A O 1
ATOM 1749 N N . LEU A 1 218 ? -2.137 2.198 12.855 1.00 95.94 218 LEU A N 1
ATOM 1750 C CA . LEU A 1 218 ? -0.886 2.944 12.970 1.00 95.94 218 LEU A CA 1
ATOM 1751 C C . LEU A 1 218 ? 0.347 2.058 12.750 1.00 95.94 218 LEU A C 1
ATOM 1753 O O . LEU A 1 218 ? 1.274 2.455 12.050 1.00 95.94 218 LEU A O 1
ATOM 1757 N N . CYS A 1 219 ? 0.373 0.840 13.287 1.00 95.31 219 CYS A N 1
ATOM 1758 C CA . CYS A 1 219 ? 1.473 -0.083 13.023 1.00 95.31 219 CYS A CA 1
ATOM 1759 C C . CYS A 1 219 ? 1.568 -0.416 11.528 1.00 95.31 219 CYS A C 1
ATOM 1761 O O . CYS A 1 219 ? 2.646 -0.335 10.943 1.00 95.31 219 CYS A O 1
ATOM 1763 N N . LEU A 1 220 ? 0.443 -0.738 10.886 1.00 95.06 220 LEU A N 1
ATOM 1764 C CA . LEU A 1 220 ? 0.408 -1.108 9.473 1.00 95.06 220 LEU A CA 1
ATOM 1765 C C . LEU A 1 220 ? 0.722 0.076 8.553 1.00 95.06 220 LEU A C 1
ATOM 1767 O O . LEU A 1 220 ? 1.437 -0.108 7.567 1.00 95.06 220 LEU A O 1
ATOM 1771 N N . VAL A 1 221 ? 0.267 1.296 8.872 1.00 96.75 221 VAL A N 1
ATOM 1772 C CA . VAL A 1 221 ? 0.597 2.467 8.045 1.00 96.75 221 VAL A CA 1
ATOM 1773 C C . VAL A 1 221 ? 2.099 2.748 8.038 1.00 96.75 221 VAL A C 1
ATOM 1775 O O . VAL A 1 221 ? 2.633 3.094 6.987 1.00 96.75 221 VAL A O 1
ATOM 1778 N N . LEU A 1 222 ? 2.806 2.529 9.154 1.00 96.44 222 LEU A N 1
ATOM 1779 C CA . LEU A 1 222 ? 4.265 2.680 9.200 1.00 96.44 222 LEU A CA 1
ATOM 1780 C C . LEU A 1 222 ? 4.961 1.735 8.211 1.00 96.44 222 LEU A C 1
ATOM 1782 O O . LEU A 1 222 ? 5.870 2.153 7.489 1.00 96.44 222 LEU A O 1
ATOM 1786 N N . PHE A 1 223 ? 4.496 0.487 8.107 1.00 95.56 223 PHE A N 1
ATOM 1787 C CA . PHE A 1 223 ? 5.007 -0.454 7.108 1.00 95.56 223 PHE A CA 1
ATOM 1788 C C . PHE A 1 223 ? 4.708 0.007 5.676 1.00 95.56 223 PHE A C 1
ATOM 1790 O O . PHE A 1 223 ? 5.600 -0.027 4.825 1.00 95.56 223 PHE A O 1
ATOM 1797 N N . VAL A 1 224 ? 3.491 0.489 5.402 1.00 94.75 224 VAL A N 1
ATOM 1798 C CA . VAL A 1 224 ? 3.123 1.001 4.069 1.00 94.75 224 VAL A CA 1
ATOM 1799 C C . VAL A 1 224 ? 3.937 2.245 3.702 1.00 94.75 224 VAL A C 1
ATOM 1801 O O . VAL A 1 224 ? 4.362 2.388 2.553 1.00 94.75 224 VAL A O 1
ATOM 1804 N N . MET A 1 225 ? 4.225 3.128 4.660 1.00 95.75 225 MET A N 1
ATOM 1805 C CA . MET A 1 225 ? 5.102 4.283 4.449 1.00 95.75 225 MET A CA 1
ATOM 1806 C C . MET A 1 225 ? 6.516 3.842 4.057 1.00 95.75 225 MET A C 1
ATOM 1808 O O . MET A 1 225 ? 7.058 4.344 3.071 1.00 95.75 225 MET A O 1
ATOM 1812 N N . LEU A 1 226 ? 7.088 2.858 4.759 1.00 95.69 226 LEU A N 1
ATOM 1813 C CA . LEU A 1 226 ? 8.406 2.309 4.430 1.00 95.69 226 LEU A CA 1
ATOM 1814 C C . LEU A 1 226 ? 8.434 1.700 3.017 1.00 95.69 226 LEU A C 1
ATOM 1816 O O . LEU A 1 226 ? 9.351 1.967 2.239 1.00 95.69 226 LEU A O 1
ATOM 1820 N N . MET A 1 227 ? 7.402 0.933 2.660 1.00 93.19 227 MET A N 1
ATOM 1821 C CA . MET A 1 227 ? 7.224 0.361 1.319 1.00 93.19 227 MET A CA 1
ATOM 1822 C C . MET A 1 227 ? 7.140 1.439 0.239 1.00 93.19 227 MET A C 1
ATOM 1824 O O . MET A 1 227 ? 7.780 1.332 -0.809 1.00 93.19 227 MET A O 1
ATOM 1828 N N . THR A 1 228 ? 6.390 2.505 0.516 1.00 93.06 228 THR A N 1
ATOM 1829 C CA . THR A 1 228 ? 6.234 3.644 -0.391 1.00 93.06 228 THR A CA 1
ATOM 1830 C C . THR A 1 228 ? 7.577 4.324 -0.635 1.00 93.06 228 THR A C 1
ATOM 1832 O O . THR A 1 228 ? 7.939 4.559 -1.786 1.00 93.06 228 THR A O 1
ATOM 1835 N N . ILE A 1 229 ? 8.357 4.581 0.421 1.00 94.06 229 ILE A N 1
ATOM 1836 C CA . ILE A 1 229 ? 9.704 5.157 0.300 1.00 94.06 229 ILE A CA 1
ATOM 1837 C C . ILE A 1 229 ? 10.601 4.243 -0.541 1.00 94.06 229 ILE A C 1
ATOM 1839 O O . ILE A 1 229 ? 11.216 4.714 -1.494 1.00 94.06 229 ILE A O 1
ATOM 1843 N N . ALA A 1 230 ? 10.627 2.939 -0.255 1.00 92.56 230 ALA A N 1
ATOM 1844 C CA . ALA A 1 230 ? 11.468 1.986 -0.978 1.00 92.56 230 ALA A CA 1
ATOM 1845 C C . ALA A 1 230 ? 11.173 1.968 -2.489 1.00 92.56 230 ALA A C 1
ATOM 1847 O O . ALA A 1 230 ? 12.094 2.013 -3.311 1.00 92.56 230 ALA A O 1
ATOM 1848 N N . VAL A 1 231 ? 9.892 1.943 -2.869 1.00 90.12 231 VAL A N 1
ATOM 1849 C CA . VAL A 1 231 ? 9.480 1.985 -4.278 1.00 90.12 231 VAL A CA 1
ATOM 1850 C C . VAL A 1 231 ? 9.836 3.329 -4.913 1.00 90.12 231 VAL A C 1
ATOM 1852 O O . VAL A 1 231 ? 10.404 3.340 -6.006 1.00 90.12 231 VAL A O 1
ATOM 1855 N N . LYS A 1 232 ? 9.576 4.451 -4.230 1.00 90.56 232 LYS A N 1
ATOM 1856 C CA . LYS A 1 232 ? 9.908 5.798 -4.723 1.00 90.56 232 LYS A CA 1
ATOM 1857 C C . LYS A 1 232 ? 11.406 5.965 -4.974 1.00 90.56 232 LYS A C 1
ATOM 1859 O O . LYS A 1 232 ? 11.789 6.368 -6.070 1.00 90.56 232 LYS A O 1
ATOM 1864 N N . SER A 1 233 ? 12.253 5.592 -4.014 1.00 90.56 233 SER A N 1
ATOM 1865 C CA . SER A 1 233 ? 13.712 5.674 -4.154 1.00 90.56 233 SER A CA 1
ATOM 1866 C C . SER A 1 233 ? 14.217 4.842 -5.329 1.00 90.56 233 SER A C 1
ATOM 1868 O O . SER A 1 233 ? 15.091 5.269 -6.085 1.00 90.56 233 SER A O 1
ATOM 1870 N N . LYS A 1 234 ? 13.641 3.652 -5.524 1.00 88.88 234 LYS A N 1
ATOM 1871 C CA . LYS A 1 234 ? 14.018 2.793 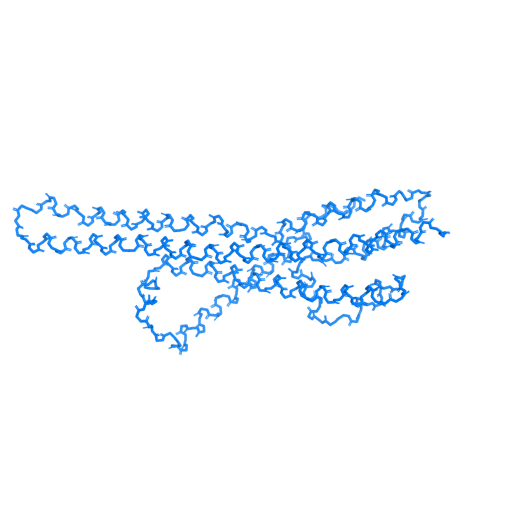-6.642 1.00 88.88 234 LYS A CA 1
ATOM 1872 C C . LYS A 1 234 ? 13.595 3.368 -7.990 1.00 88.88 234 LYS A C 1
ATOM 1874 O O . LYS A 1 234 ? 14.383 3.339 -8.931 1.00 88.88 234 LYS A O 1
ATOM 1879 N N . TRP A 1 235 ? 12.384 3.910 -8.079 1.00 85.31 235 TRP A N 1
ATOM 1880 C CA . TRP A 1 235 ? 11.913 4.600 -9.278 1.00 85.31 235 TRP A CA 1
ATOM 1881 C C . TRP A 1 235 ? 12.821 5.768 -9.654 1.00 85.31 235 TRP A C 1
ATOM 1883 O O . TRP A 1 235 ? 13.265 5.820 -10.796 1.00 85.31 235 TRP A O 1
ATOM 1893 N N . GLN A 1 236 ? 13.157 6.637 -8.696 1.00 87.56 236 GLN A N 1
ATOM 1894 C CA . GLN A 1 236 ? 14.054 7.778 -8.914 1.00 87.56 236 GLN A CA 1
ATOM 1895 C C . GLN A 1 236 ? 15.419 7.342 -9.453 1.00 87.56 236 GLN A C 1
ATOM 1897 O O . GLN A 1 236 ? 15.936 7.937 -10.396 1.00 87.56 236 GLN A O 1
ATOM 1902 N N . ARG A 1 237 ? 15.989 6.263 -8.899 1.00 86.56 237 ARG A N 1
ATOM 1903 C CA . ARG A 1 237 ? 17.256 5.705 -9.387 1.00 86.56 237 ARG A CA 1
ATOM 1904 C C . ARG A 1 237 ? 17.170 5.278 -10.849 1.00 86.56 237 ARG A C 1
ATOM 1906 O O . ARG A 1 237 ? 18.059 5.607 -11.629 1.00 86.56 237 ARG A O 1
ATOM 1913 N N . ILE A 1 238 ? 16.122 4.542 -11.214 1.00 82.06 238 ILE A N 1
ATOM 1914 C CA . ILE A 1 238 ? 15.963 4.064 -12.589 1.00 82.06 238 ILE A CA 1
ATOM 1915 C C . ILE A 1 238 ? 15.692 5.235 -13.540 1.00 82.06 238 ILE A C 1
ATOM 1917 O O . ILE A 1 238 ? 16.141 5.206 -14.685 1.00 82.06 238 ILE A O 1
ATOM 1921 N N . ASP A 1 239 ? 14.977 6.258 -13.077 1.00 81.81 239 ASP A N 1
ATOM 1922 C CA . ASP A 1 239 ? 14.676 7.433 -13.886 1.00 81.81 239 ASP A CA 1
ATOM 1923 C C . ASP A 1 239 ? 15.954 8.174 -14.286 1.00 81.81 239 ASP A C 1
ATOM 1925 O O . ASP A 1 239 ? 16.215 8.311 -15.477 1.00 81.81 239 ASP A O 1
ATOM 1929 N N . MET A 1 240 ? 16.834 8.473 -13.319 1.00 82.94 240 MET A N 1
ATOM 1930 C CA . MET A 1 240 ? 18.146 9.093 -13.574 1.00 82.94 240 MET A CA 1
ATOM 1931 C C . MET A 1 240 ? 18.994 8.312 -14.590 1.00 82.94 240 MET A C 1
ATOM 1933 O O . MET A 1 240 ? 19.669 8.894 -15.440 1.00 82.94 240 MET A O 1
ATOM 1937 N N . VAL A 1 241 ? 18.989 6.977 -14.519 1.00 79.50 241 VAL A N 1
ATOM 1938 C CA . VAL A 1 241 ? 19.717 6.137 -15.485 1.00 79.50 241 VAL A CA 1
ATOM 1939 C C . VAL A 1 241 ? 19.106 6.263 -16.876 1.00 79.50 241 VAL A C 1
ATOM 1941 O O . VAL A 1 241 ? 19.828 6.389 -17.863 1.00 79.50 241 VAL A O 1
ATOM 1944 N N . TYR A 1 242 ? 17.780 6.260 -16.961 1.00 75.50 242 TYR A N 1
ATOM 1945 C CA . TYR A 1 242 ? 17.091 6.374 -18.234 1.00 75.50 242 TYR A CA 1
ATOM 1946 C C . TYR A 1 242 ? 17.323 7.731 -18.901 1.00 75.50 242 TYR A C 1
ATOM 1948 O O . TYR A 1 242 ? 17.548 7.761 -20.110 1.00 75.50 242 TYR A O 1
ATOM 1956 N N . GLU A 1 243 ? 17.296 8.840 -18.152 1.00 76.00 243 GLU A N 1
ATOM 1957 C CA . GLU A 1 243 ? 17.568 10.167 -18.725 1.00 76.00 243 GLU A CA 1
ATOM 1958 C C . GLU A 1 243 ? 18.927 10.192 -19.426 1.00 76.00 243 GLU A C 1
ATOM 1960 O O . GLU A 1 243 ? 19.037 10.615 -20.577 1.00 76.00 243 GLU A O 1
ATOM 1965 N N . ASN A 1 244 ? 19.948 9.633 -18.773 1.00 76.38 244 ASN A N 1
ATOM 1966 C CA . ASN A 1 244 ? 21.289 9.524 -19.339 1.00 76.38 244 ASN A CA 1
ATOM 1967 C C . ASN A 1 244 ? 21.323 8.701 -20.637 1.00 76.38 244 ASN A C 1
ATOM 1969 O O . ASN A 1 244 ? 22.068 9.040 -21.559 1.00 76.38 244 ASN A O 1
ATOM 1973 N N . VAL A 1 245 ? 20.535 7.625 -20.728 1.00 72.12 245 VAL A N 1
ATOM 1974 C CA . VAL A 1 245 ? 20.451 6.793 -21.940 1.00 72.12 245 VAL A CA 1
ATOM 1975 C C . VAL A 1 245 ? 19.770 7.551 -23.081 1.00 72.12 245 VAL A C 1
ATOM 1977 O O . VAL A 1 245 ? 20.287 7.546 -24.198 1.00 72.12 245 VAL A O 1
ATOM 1980 N N . VAL A 1 246 ? 18.659 8.244 -22.819 1.00 71.44 246 VAL A N 1
ATOM 1981 C CA . VAL A 1 246 ? 17.947 9.027 -23.847 1.00 71.44 246 VAL A CA 1
ATOM 1982 C C . VAL A 1 246 ? 18.816 10.141 -24.400 1.00 71.44 246 VAL A C 1
ATOM 1984 O O . VAL A 1 246 ? 18.958 10.246 -25.617 1.00 71.44 246 VAL A O 1
ATOM 1987 N N . TRP A 1 247 ? 19.441 10.931 -23.525 1.00 72.06 247 TRP A N 1
ATOM 1988 C CA . TRP A 1 247 ? 20.300 12.037 -23.944 1.00 72.06 247 TRP A CA 1
ATOM 1989 C C . TRP A 1 247 ? 21.470 11.571 -24.812 1.00 72.06 247 TRP A C 1
ATOM 1991 O O . TRP A 1 247 ? 21.794 12.214 -25.811 1.00 72.06 247 TRP A O 1
ATOM 2001 N N . ARG A 1 248 ? 22.081 10.423 -24.487 1.00 70.50 248 ARG A N 1
ATOM 2002 C CA . ARG A 1 248 ? 23.135 9.824 -25.323 1.00 70.50 248 ARG A CA 1
ATOM 2003 C C . ARG A 1 248 ? 22.613 9.431 -26.701 1.00 70.50 248 ARG A C 1
ATOM 2005 O O . ARG A 1 248 ? 23.281 9.694 -27.697 1.00 70.50 248 ARG A O 1
ATOM 2012 N N . THR A 1 249 ? 21.433 8.823 -26.764 1.00 67.88 249 THR A N 1
ATOM 2013 C CA . THR A 1 249 ? 20.837 8.384 -28.030 1.00 67.88 249 THR A CA 1
ATOM 2014 C C . THR A 1 249 ? 20.471 9.568 -28.922 1.00 67.88 249 THR A C 1
ATOM 2016 O O . THR A 1 249 ? 20.832 9.553 -30.098 1.00 67.88 249 THR A O 1
ATOM 2019 N N . LEU A 1 250 ? 19.843 10.612 -28.368 1.00 66.81 250 LEU A N 1
ATOM 2020 C CA . LEU A 1 250 ? 19.488 11.830 -29.107 1.00 66.81 250 LEU A CA 1
ATOM 2021 C C . LEU A 1 250 ? 20.733 12.558 -29.632 1.00 66.81 250 LEU A C 1
ATOM 2023 O O . LEU A 1 250 ? 20.802 12.896 -30.811 1.00 66.81 250 LEU A O 1
ATOM 2027 N N . LYS A 1 251 ? 21.769 12.715 -28.796 1.00 68.31 251 LYS A N 1
ATOM 2028 C CA . LYS A 1 251 ? 23.025 13.363 -29.202 1.00 68.31 251 LYS A CA 1
ATOM 2029 C C . LYS A 1 251 ? 23.767 12.591 -30.295 1.00 68.31 251 LYS A C 1
ATOM 2031 O O . LYS A 1 251 ? 24.353 13.203 -31.183 1.00 68.31 251 LYS A O 1
ATOM 2036 N N . ASN A 1 252 ? 23.743 11.259 -30.250 1.00 66.88 252 ASN A N 1
ATOM 2037 C CA . ASN A 1 252 ? 24.344 10.434 -31.299 1.00 66.88 252 ASN A CA 1
ATOM 2038 C C . ASN A 1 252 ? 23.595 10.552 -32.636 1.00 66.88 252 ASN A C 1
ATOM 2040 O O . ASN A 1 252 ? 24.234 10.457 -33.677 1.00 66.88 252 ASN A O 1
ATOM 2044 N N . HIS A 1 253 ? 22.277 10.780 -32.616 1.00 61.34 253 HIS A N 1
ATOM 2045 C CA . HIS A 1 253 ? 21.478 10.962 -33.834 1.00 61.34 253 HIS A CA 1
ATOM 2046 C C . HIS A 1 253 ? 21.600 12.370 -34.431 1.00 61.34 253 HIS A C 1
ATOM 2048 O O . HIS A 1 253 ? 21.515 12.500 -35.640 1.00 61.34 253 HIS A O 1
ATOM 2054 N N . SER A 1 254 ? 21.847 13.406 -33.622 1.00 59.97 254 SER A N 1
ATOM 2055 C CA . SER A 1 254 ? 22.045 14.784 -34.110 1.00 59.97 254 SER A CA 1
ATOM 2056 C C . SER A 1 254 ? 23.408 15.030 -34.781 1.00 59.97 254 SER A C 1
ATOM 2058 O O . SER A 1 254 ? 23.571 16.045 -35.452 1.00 59.97 254 SER A O 1
ATOM 2060 N N . ASN A 1 255 ? 24.401 14.157 -34.573 1.00 55.75 255 ASN A N 1
ATOM 2061 C CA . ASN A 1 255 ? 25.750 14.300 -35.144 1.00 55.75 255 ASN A CA 1
ATOM 2062 C C . ASN A 1 255 ? 25.918 13.613 -36.517 1.00 55.75 255 ASN A C 1
ATOM 2064 O O . ASN A 1 255 ? 27.033 13.588 -37.044 1.00 55.75 255 ASN A O 1
ATOM 2068 N N . HIS A 1 256 ? 24.846 13.034 -37.066 1.00 45.91 256 HIS A N 1
ATOM 2069 C CA . HIS A 1 256 ? 24.799 12.351 -38.362 1.00 45.91 256 HIS A CA 1
ATOM 2070 C C . HIS A 1 256 ? 23.779 13.014 -39.280 1.00 45.91 256 HIS A C 1
ATOM 2072 O O . HIS A 1 256 ? 24.074 13.074 -40.494 1.00 45.91 256 HIS A O 1
#

Foldseek 3Di:
DPPPPVPLQVVLLVVLLVVLLVVLVVVVVVCVVVVPCPPDVVCCLQCVDVLSVVLVSLLSSLVSSLVLLVVLLVLLVVVLVVVVPDDDPPVPPPPCVVVDDPVNVSSCSNLSVPPCVVVVVVVVVVCVVPPDDPLVVVLVVVVVVVVVSVCSSLVSLVCLLVVLLVSLVVQLVQLQVQLVVLCVVVVVDPDDVVSVVVSVVRSVSSNCSSVSSNVSSVVSSVVSVVSSVVSVVSVVVVVVSVSVVSVVVSVVVVVD

Sequence (256 aa):
MRLLNGNISIRPLVVATLLAILVTLSFYQLIGRYHLWEPSPPFDRYLSTPLCVFIFLAFLVLFFYFLFQWVALQIVDKYLLEQMTAKSTADLGREYYTKAPFLYRLAMYLSARDLQLDHISDHLNELKNDNDPDPDFYANQLMSLRQRHFKECMSPLEFGTSALPLGGFIGTVYGISLAIEAFEPLLQSTQKGDALAESMTMVLSHLSIAFDTTLIALCLVLFVMLMTIAVKSKWQRIDMVYENVVWRTLKNHSNH

Radius of gyration: 26.6 Å; chains: 1; bounding box: 59×45×85 Å

pLDDT: mean 75.77, std 15.75, range [32.06, 96.75]